Protein AF-X7YLD2-F1 (afdb_monomer_lite)

Organism: NCBI:txid1299334

pLDDT: mean 73.29, std 27.98, range [22.55, 97.94]

Foldseek 3Di:
DDDDDDDDPDPDPPPPQDCVDPRSVVVVVVVLLVCLVPQPDPVLQVVQVVVVHHFQVVVVCVQADPPFWDWDQQQDWDDDPFPNCVVRTGGPQFKTWTWGHGVNFIATEMGGGCSRLRSAQDQRNLVRLLVSLVVCLVVLHEYEYHDAGAYHPPRNPCSSVVSVVSNVVSLVVCQVRHKYWYFYPYDDHDVCCSVQVDDDDDDDDDDDPDPPPPPDQDPVRDDDDDDDDDDDDDDDDDDDPPDGPTRTRD

Sequence (250 aa):
MTSVTDHHAEPAAEHTVDIHTTAGKLAELRKRLEETLHPVGVEAVDKVHAKGKLTARERIYALLDEGSFVELDALARHRSSNFGLDAKRPLGDGVVTGYGTIDGRDVCIFSQDATVFGGSLGEVYGEKIVKVQNLAIKTGRPLIGINDGAGARIQEGVVSLGLYSRIFYNNIMASGAIPQISLIMGAPPGARVLSCPDRFRGDGRPDQPDVHHRPGRDQDGHRRGRHDGGARRRPHPHGQVRHLALCRLR

InterPro domains:
  IPR011762 Acetyl-coenzyme A carboxyltransferase, N-terminal [PS50980] (19-186)
  IPR029045 ClpP/crotonase-like domain superfamily [SSF52096] (25-194)
  IPR034733 Acetyl-coenzyme A carboxylase carboxyl transferase subunit beta [PF01039] (48-191)
  IPR051047 Acyl-CoA Carboxylase Beta Subunit [PTHR43842] (18-193)

Secondary structure (DSSP, 8-state):
------------------TTSHHHHHHHHHHHHHHTTSTT-HHHHHHHHTTT---HHHHHHHHSPTT--EEESTT------GGGGGG---TTTTEEEEEEEETTEEEEEEEE-TTTGGGEE-HHHHHHHHHHHHHHHHHT--EEEEE---EE-GGGTHHHHHHHHHHHHHHHHHTTTS-EEEEE-SPPPGGGGGG---------S----------PPPTT-PPPPP--------------------EE--

Structure (mmCIF, N/CA/C/O backbone):
data_AF-X7YLD2-F1
#
_entry.id   AF-X7YLD2-F1
#
loop_
_atom_site.group_PDB
_atom_site.id
_atom_site.type_symbol
_atom_site.label_atom_id
_atom_site.label_alt_id
_atom_site.label_comp_id
_atom_site.label_asym_id
_atom_site.label_entity_id
_atom_site.label_seq_id
_atom_site.pdbx_PDB_ins_code
_atom_site.Cartn_x
_atom_site.Cartn_y
_atom_site.Cartn_z
_atom_site.occupancy
_atom_site.B_iso_or_equiv
_atom_site.auth_seq_id
_atom_site.auth_comp_id
_atom_site.auth_asym_id
_atom_site.auth_atom_id
_atom_site.pdbx_PDB_model_num
ATOM 1 N N . MET A 1 1 ? -16.159 -41.964 -55.415 1.00 38.16 1 MET A N 1
ATOM 2 C CA . MET A 1 1 ? -14.873 -41.241 -55.430 1.00 38.16 1 MET A CA 1
ATOM 3 C C . MET A 1 1 ? -15.154 -39.805 -55.040 1.00 38.16 1 MET A C 1
ATOM 5 O O . MET A 1 1 ? -16.007 -39.217 -55.686 1.00 38.16 1 MET A O 1
ATOM 9 N N . THR A 1 2 ? -14.441 -39.329 -54.007 1.00 32.09 2 THR A N 1
ATOM 10 C CA . THR A 1 2 ? -14.125 -37.918 -53.672 1.00 32.09 2 THR A CA 1
ATOM 11 C C . THR A 1 2 ? -15.298 -36.956 -53.421 1.00 32.09 2 THR A C 1
ATOM 13 O O . THR A 1 2 ? -16.180 -36.825 -54.248 1.00 32.09 2 THR A O 1
ATOM 16 N N . SER A 1 3 ? -15.370 -36.204 -52.324 1.00 30.98 3 SER A N 1
ATOM 17 C CA . SER A 1 3 ? -14.365 -35.876 -51.306 1.00 30.98 3 SER A CA 1
ATOM 18 C C . SER A 1 3 ? -15.063 -35.254 -50.095 1.00 30.98 3 SER A C 1
ATOM 20 O O . SER A 1 3 ? -15.907 -34.376 -50.252 1.00 30.98 3 SER A O 1
ATOM 22 N N . VAL A 1 4 ? -14.668 -35.692 -48.900 1.00 45.91 4 VAL A N 1
ATOM 23 C CA . VAL A 1 4 ? -14.821 -34.945 -47.648 1.00 45.91 4 VAL A CA 1
ATOM 24 C C . VAL A 1 4 ? -14.019 -33.655 -47.814 1.00 45.91 4 VAL A C 1
ATOM 26 O O . VAL A 1 4 ? -12.819 -33.734 -48.060 1.00 45.91 4 VAL A O 1
ATOM 29 N N . THR A 1 5 ? -14.663 -32.490 -47.758 1.00 40.97 5 THR A N 1
ATOM 30 C CA . THR A 1 5 ? -13.952 -31.209 -47.654 1.00 40.97 5 THR A CA 1
ATOM 31 C C . THR A 1 5 ? -13.920 -30.771 -46.203 1.00 40.97 5 THR A C 1
ATOM 33 O O . THR A 1 5 ? -14.947 -30.494 -45.586 1.00 40.97 5 THR A O 1
ATOM 36 N N . ASP A 1 6 ? -12.686 -30.791 -45.721 1.00 33.47 6 ASP A N 1
ATOM 37 C CA . ASP A 1 6 ? -12.151 -30.431 -44.427 1.00 33.47 6 ASP A CA 1
ATOM 38 C C . ASP A 1 6 ? -12.709 -29.156 -43.790 1.00 33.47 6 ASP A C 1
ATOM 40 O O . ASP A 1 6 ? -12.935 -28.126 -44.425 1.00 33.47 6 ASP A O 1
ATOM 44 N N . HIS A 1 7 ? -12.810 -29.231 -42.463 1.00 40.69 7 HIS A N 1
ATOM 45 C CA . HIS A 1 7 ? -12.820 -28.086 -41.571 1.00 40.69 7 HIS A CA 1
ATOM 46 C C . HIS A 1 7 ? -11.564 -27.233 -41.798 1.00 40.69 7 HIS A C 1
ATOM 48 O O . HIS A 1 7 ? -10.460 -27.604 -41.398 1.00 40.69 7 HIS A O 1
ATOM 54 N N . HIS A 1 8 ? -11.731 -26.046 -42.368 1.00 32.84 8 HIS A N 1
ATOM 55 C CA . HIS A 1 8 ? -10.799 -24.952 -42.129 1.00 32.84 8 HIS A CA 1
ATOM 56 C C . HIS A 1 8 ? -11.362 -24.097 -41.002 1.00 32.84 8 HIS A C 1
ATOM 58 O O . HIS A 1 8 ? -12.204 -23.228 -41.204 1.00 32.84 8 HIS A O 1
ATOM 64 N N . ALA A 1 9 ? -10.915 -24.413 -39.784 1.00 38.47 9 ALA A N 1
ATOM 65 C CA . ALA A 1 9 ? -10.952 -23.473 -38.681 1.00 38.47 9 ALA A CA 1
ATOM 66 C C . ALA A 1 9 ? -10.085 -22.277 -39.090 1.00 38.47 9 ALA A C 1
ATOM 68 O O . ALA A 1 9 ? -8.861 -22.391 -39.176 1.00 38.47 9 ALA A O 1
ATOM 69 N N . GLU A 1 10 ? -10.734 -21.161 -39.411 1.00 33.47 10 GLU A N 1
ATOM 70 C CA . GLU A 1 10 ? -10.051 -19.889 -39.603 1.00 33.47 10 GLU A CA 1
ATOM 71 C C . GLU A 1 10 ? -9.219 -19.580 -38.350 1.00 33.47 10 GLU A C 1
ATOM 73 O O . GLU A 1 10 ? -9.704 -19.756 -37.224 1.00 33.47 10 GLU A O 1
ATOM 78 N N . PRO A 1 11 ? -7.955 -19.155 -38.510 1.00 38.59 11 PRO A N 1
ATOM 79 C CA . PRO A 1 11 ? -7.130 -18.783 -37.376 1.00 38.59 11 PRO A CA 1
ATOM 80 C C . PRO A 1 11 ? -7.801 -17.597 -36.684 1.00 38.59 11 PRO A C 1
ATOM 82 O O . PRO A 1 11 ? -8.155 -16.614 -37.334 1.00 38.59 11 PRO A O 1
ATOM 85 N N . ALA A 1 12 ? -8.003 -17.711 -35.369 1.00 35.78 12 ALA A N 1
ATOM 86 C CA . ALA A 1 12 ? -8.547 -16.646 -34.542 1.00 35.78 12 ALA A CA 1
ATOM 87 C C . ALA A 1 12 ? -7.759 -15.358 -34.811 1.00 35.78 12 ALA A C 1
ATOM 89 O O . ALA A 1 12 ? -6.594 -15.246 -34.434 1.00 35.78 12 ALA A O 1
ATOM 90 N N . ALA A 1 13 ? -8.389 -14.420 -35.518 1.00 38.62 13 ALA A N 1
ATOM 91 C CA . ALA A 1 13 ? -7.802 -13.131 -35.821 1.00 38.62 13 ALA A CA 1
ATOM 92 C C . ALA A 1 13 ? -7.371 -12.477 -34.504 1.00 38.62 13 ALA A C 1
ATOM 94 O O . ALA A 1 13 ? -8.201 -12.287 -33.610 1.00 38.62 13 ALA A O 1
ATOM 95 N N . GLU A 1 14 ? -6.083 -12.142 -34.388 1.00 47.72 14 GLU A N 1
ATOM 96 C CA . GLU A 1 14 ? -5.580 -11.225 -33.370 1.00 47.72 14 GLU A CA 1
ATOM 97 C C . GLU A 1 14 ? -6.377 -9.925 -33.492 1.00 47.72 14 GLU A C 1
ATOM 99 O O . GLU A 1 14 ? -6.098 -9.064 -34.324 1.00 47.72 14 GLU A O 1
ATOM 104 N N . HIS A 1 15 ? -7.433 -9.803 -32.689 1.00 52.59 15 HIS A N 1
ATOM 105 C CA . HIS A 1 15 ? -8.181 -8.569 -32.549 1.00 52.59 15 HIS A CA 1
ATOM 106 C C . HIS A 1 15 ? -7.244 -7.572 -31.869 1.00 52.59 15 HIS A C 1
ATOM 108 O O . HIS A 1 15 ? -7.140 -7.525 -30.642 1.00 52.59 15 HIS A O 1
ATOM 114 N N . THR A 1 16 ? -6.520 -6.791 -32.669 1.00 68.12 16 THR A N 1
ATOM 115 C CA . THR A 1 16 ? -5.788 -5.625 -32.186 1.00 68.12 16 THR A CA 1
ATOM 116 C C . THR A 1 16 ? -6.804 -4.710 -31.519 1.00 68.12 16 THR A C 1
ATOM 118 O O . THR A 1 16 ? -7.670 -4.136 -32.178 1.00 68.12 16 THR A O 1
ATOM 121 N N . VAL A 1 17 ? -6.756 -4.651 -30.192 1.00 75.88 17 VAL A N 1
ATOM 122 C CA . VAL A 1 17 ? -7.704 -3.900 -29.374 1.00 75.88 17 VAL A CA 1
ATOM 123 C C . VAL A 1 17 ? -7.646 -2.422 -29.773 1.00 75.88 17 VAL A C 1
ATOM 125 O O . VAL A 1 17 ? -6.651 -1.749 -29.512 1.00 75.88 17 VAL A O 1
ATOM 128 N N . ASP A 1 18 ? -8.707 -1.905 -30.399 1.00 88.50 18 ASP A N 1
ATOM 129 C CA . ASP A 1 18 ? -8.776 -0.492 -30.781 1.00 88.50 18 ASP A CA 1
ATOM 130 C C . ASP A 1 18 ? -8.997 0.398 -29.548 1.00 88.50 18 ASP A C 1
ATOM 132 O O . ASP A 1 18 ? -10.105 0.499 -29.008 1.00 88.50 18 ASP A O 1
ATOM 136 N N . ILE A 1 19 ? -7.935 1.093 -29.135 1.00 90.62 19 ILE A N 1
ATOM 137 C CA . ILE A 1 19 ? -7.902 1.989 -27.973 1.00 90.62 19 ILE A CA 1
ATOM 138 C C . ILE A 1 19 ? -8.833 3.205 -28.087 1.00 90.62 19 ILE A C 1
ATOM 140 O O . ILE A 1 19 ? -9.107 3.866 -27.079 1.00 90.62 19 ILE A O 1
ATOM 144 N N . HIS A 1 20 ? -9.318 3.534 -29.284 1.00 92.44 20 HIS A N 1
ATOM 145 C CA . HIS A 1 20 ? -10.226 4.659 -29.488 1.00 92.44 20 HIS A CA 1
ATOM 146 C C . HIS A 1 20 ? -11.688 4.284 -29.221 1.00 92.44 20 HIS A C 1
ATOM 148 O O . HIS A 1 20 ? -12.505 5.173 -28.966 1.00 92.44 20 HIS A O 1
ATOM 154 N N . THR A 1 21 ? -12.012 2.990 -29.151 1.00 94.88 21 THR A N 1
ATOM 155 C CA . THR A 1 21 ? -13.357 2.501 -28.815 1.00 94.88 21 THR A CA 1
ATOM 156 C C . THR A 1 21 ? -13.563 2.324 -27.310 1.00 94.88 21 THR A C 1
ATOM 158 O O . THR A 1 21 ? -12.627 2.088 -26.544 1.00 94.88 21 THR A O 1
ATOM 161 N N . THR A 1 22 ? -14.818 2.384 -26.857 1.00 94.62 22 THR A N 1
ATOM 162 C CA . THR A 1 22 ? -15.169 2.066 -25.461 1.00 94.62 22 THR A CA 1
ATOM 163 C C . THR A 1 22 ? -14.818 0.619 -25.113 1.00 94.62 22 THR A C 1
ATOM 165 O O . THR A 1 22 ? -14.254 0.364 -24.051 1.00 94.62 22 THR A O 1
ATOM 168 N N . ALA A 1 23 ? -15.101 -0.322 -26.018 1.00 93.88 23 ALA A N 1
ATOM 169 C CA . ALA A 1 23 ? -14.783 -1.734 -25.826 1.00 93.88 23 ALA A CA 1
ATOM 170 C C . ALA A 1 23 ? -13.269 -1.964 -25.698 1.00 93.88 23 ALA A C 1
ATOM 172 O O . ALA A 1 23 ? -12.833 -2.682 -24.797 1.00 93.88 23 ALA A O 1
ATOM 173 N N . GLY A 1 24 ? -12.460 -1.300 -26.528 1.00 93.56 24 GLY A N 1
ATOM 174 C CA . GLY A 1 24 ? -11.012 -1.441 -26.454 1.00 93.56 24 GLY A CA 1
ATOM 175 C C . GLY A 1 24 ? -10.393 -0.792 -25.220 1.00 93.56 24 GLY A C 1
ATOM 176 O O . GLY A 1 24 ? -9.517 -1.385 -24.594 1.00 93.56 24 GLY A O 1
ATOM 177 N N . LYS A 1 25 ? -10.919 0.351 -24.761 1.00 93.06 25 LYS A N 1
ATOM 178 C CA . LYS A 1 25 ? -10.523 0.940 -23.466 1.00 93.06 25 LYS A CA 1
ATOM 179 C C . LYS A 1 25 ? -10.828 0.012 -22.284 1.00 93.06 25 LYS A C 1
ATOM 181 O O . LYS A 1 25 ? -10.023 -0.074 -21.359 1.00 93.06 25 LYS A O 1
ATOM 186 N N . LEU A 1 26 ? -11.962 -0.695 -22.309 1.00 94.12 26 LEU A N 1
ATOM 187 C CA . LEU A 1 26 ? -12.313 -1.685 -21.281 1.00 94.12 26 LEU A CA 1
ATOM 188 C C . LEU A 1 26 ? -11.383 -2.904 -21.312 1.00 94.12 26 LEU A C 1
ATOM 190 O O . LEU A 1 26 ? -10.978 -3.387 -20.255 1.00 94.12 26 LEU A O 1
ATOM 194 N N . ALA A 1 27 ? -11.031 -3.391 -22.502 1.00 93.38 27 ALA A N 1
ATOM 195 C CA . ALA A 1 27 ? -10.082 -4.489 -22.657 1.00 93.38 27 ALA A CA 1
ATOM 196 C C . ALA A 1 27 ? -8.678 -4.102 -22.156 1.00 93.38 27 ALA A C 1
ATOM 198 O O . ALA A 1 27 ? -8.069 -4.857 -21.401 1.00 93.38 27 ALA A O 1
ATOM 199 N N . GLU A 1 28 ? -8.209 -2.892 -22.474 1.00 92.25 28 GLU A N 1
ATOM 200 C CA . GLU A 1 28 ? -6.937 -2.361 -21.971 1.00 92.25 28 GLU A CA 1
ATOM 201 C C . GLU A 1 28 ? -6.933 -2.211 -20.441 1.00 92.25 28 GLU A C 1
ATOM 203 O O . GLU A 1 28 ? -5.946 -2.541 -19.783 1.00 92.25 28 GLU A O 1
ATOM 208 N N . LEU A 1 29 ? -8.044 -1.766 -19.842 1.00 92.19 29 LEU A N 1
ATOM 209 C CA . LEU A 1 29 ? -8.173 -1.716 -18.383 1.00 92.19 29 LEU A CA 1
ATOM 210 C C . LEU A 1 29 ? -8.034 -3.112 -17.762 1.00 92.19 29 LEU A C 1
ATOM 212 O O . LEU A 1 29 ? -7.289 -3.271 -16.798 1.00 92.19 29 LEU A O 1
ATOM 216 N N . ARG A 1 30 ? -8.721 -4.121 -18.313 1.00 92.62 30 ARG A N 1
ATOM 217 C CA . ARG A 1 30 ? -8.645 -5.509 -17.825 1.00 92.62 30 ARG A CA 1
ATOM 218 C C . ARG A 1 30 ? -7.225 -6.059 -17.907 1.00 92.62 30 ARG A C 1
ATOM 220 O O . ARG A 1 30 ? -6.745 -6.604 -16.920 1.00 92.62 30 ARG A O 1
ATOM 227 N N . LYS A 1 31 ? -6.539 -5.822 -19.027 1.00 92.38 31 LYS A N 1
ATOM 228 C CA . LYS A 1 31 ? -5.135 -6.206 -19.211 1.00 92.38 31 LYS A CA 1
ATOM 229 C C . LYS A 1 31 ? -4.236 -5.594 -18.134 1.00 92.38 31 LYS A C 1
ATOM 231 O O . LYS A 1 31 ? -3.482 -6.301 -17.476 1.00 92.38 31 LYS A O 1
ATOM 236 N N . ARG A 1 32 ? -4.350 -4.284 -17.895 1.00 91.06 32 ARG A N 1
ATOM 237 C CA . ARG A 1 32 ? -3.552 -3.609 -16.857 1.00 91.06 32 ARG A CA 1
ATOM 238 C C . ARG A 1 32 ? -3.872 -4.104 -15.452 1.00 91.06 32 ARG A C 1
ATOM 240 O O . ARG A 1 32 ? -2.978 -4.144 -14.616 1.00 91.06 32 ARG A O 1
ATOM 247 N N . LEU A 1 33 ? -5.129 -4.441 -15.171 1.00 90.38 33 LEU A N 1
ATOM 248 C CA . LEU A 1 33 ? -5.516 -5.017 -13.884 1.00 90.38 33 LEU A CA 1
ATOM 249 C C . LEU A 1 33 ? -4.892 -6.401 -13.686 1.00 90.38 33 LEU A C 1
ATOM 251 O O . LEU A 1 33 ? -4.389 -6.676 -12.602 1.00 90.38 33 LEU A O 1
ATOM 255 N N . GLU A 1 34 ? -4.842 -7.234 -14.721 1.00 90.75 34 GLU A N 1
ATOM 256 C CA . GLU A 1 34 ? -4.158 -8.528 -14.663 1.00 90.75 34 GLU A CA 1
ATOM 257 C C . GLU A 1 34 ? -2.651 -8.363 -14.405 1.00 90.75 34 GLU A C 1
ATOM 259 O O . GLU A 1 34 ? -2.107 -8.981 -13.492 1.00 90.75 34 GLU A O 1
ATOM 264 N N . GLU A 1 35 ? -1.995 -7.411 -15.080 1.00 89.75 35 GLU A N 1
ATOM 265 C CA . GLU A 1 35 ? -0.581 -7.078 -14.841 1.00 89.75 35 GLU A CA 1
ATOM 266 C C . GLU A 1 35 ? -0.290 -6.657 -13.382 1.00 89.75 35 GLU A C 1
ATOM 268 O O . GLU A 1 35 ? 0.823 -6.858 -12.888 1.00 89.75 35 GLU A O 1
ATOM 273 N N . THR A 1 36 ? -1.269 -6.105 -12.651 1.00 88.94 36 THR A N 1
ATOM 274 C CA . THR A 1 36 ? -1.089 -5.724 -11.231 1.00 88.94 36 THR A CA 1
ATOM 275 C C . THR A 1 36 ? -0.969 -6.916 -10.286 1.00 88.94 36 THR A C 1
ATOM 277 O O . THR A 1 36 ? -0.506 -6.756 -9.153 1.00 88.94 36 THR A O 1
ATOM 280 N N . LEU A 1 37 ? -1.399 -8.105 -10.714 1.00 87.44 37 LEU A N 1
ATOM 281 C CA . LEU A 1 37 ? -1.296 -9.324 -9.917 1.00 87.44 37 LEU A CA 1
ATOM 282 C C . LEU A 1 37 ? 0.151 -9.829 -9.864 1.00 87.44 37 LEU A C 1
ATOM 284 O O . LEU A 1 37 ? 0.540 -10.475 -8.893 1.00 87.44 37 LEU A O 1
ATOM 288 N N . HIS A 1 38 ? 0.950 -9.516 -10.886 1.00 88.94 38 HIS A N 1
ATOM 289 C CA . HIS A 1 38 ? 2.341 -9.949 -11.024 1.00 88.94 38 HIS A CA 1
ATOM 290 C C . HIS A 1 38 ? 3.198 -8.802 -11.600 1.00 88.94 38 HIS A C 1
ATOM 292 O O . HIS A 1 38 ? 3.732 -8.900 -12.707 1.00 88.94 38 HIS A O 1
ATOM 298 N N . PRO A 1 39 ? 3.396 -7.704 -10.838 1.00 83.25 39 PRO A N 1
ATOM 299 C CA . PRO A 1 39 ? 3.988 -6.459 -11.344 1.00 83.25 39 PRO A CA 1
ATOM 300 C C . PRO A 1 39 ? 5.466 -6.579 -11.752 1.00 83.25 39 PRO A C 1
ATOM 302 O O . PRO A 1 39 ? 6.013 -5.686 -12.399 1.00 83.25 39 PRO A O 1
ATOM 305 N N . VAL A 1 40 ? 6.135 -7.662 -11.350 1.00 86.69 40 VAL A N 1
ATOM 306 C CA . VAL A 1 40 ? 7.531 -7.984 -11.690 1.00 86.69 40 VAL A CA 1
ATOM 307 C C . 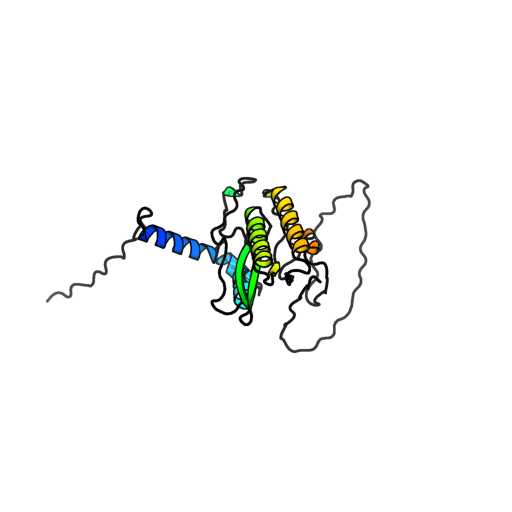VAL A 1 40 ? 7.670 -9.357 -12.364 1.00 86.69 40 VAL A C 1
ATOM 309 O O . VAL A 1 40 ? 8.782 -9.874 -12.462 1.00 86.69 40 VAL A O 1
ATOM 312 N N . GLY A 1 41 ? 6.558 -9.923 -12.848 1.00 88.00 41 GLY A N 1
ATOM 313 C CA . GLY A 1 41 ? 6.492 -11.231 -13.502 1.00 88.00 41 GLY A CA 1
ATOM 314 C C . GLY A 1 41 ? 6.229 -12.401 -12.546 1.00 88.00 41 GLY A C 1
ATOM 315 O O . GLY A 1 41 ? 6.436 -12.305 -11.335 1.00 88.00 41 GLY A O 1
ATOM 316 N N . VAL A 1 42 ? 5.782 -13.524 -13.115 1.00 88.00 42 VAL A N 1
ATOM 317 C CA . VAL A 1 42 ? 5.389 -14.741 -12.378 1.00 88.00 42 VAL A CA 1
ATOM 318 C C . VAL A 1 42 ? 6.579 -15.382 -11.656 1.00 88.00 42 VAL A C 1
ATOM 320 O O . VAL A 1 42 ? 6.455 -15.795 -10.510 1.00 88.00 42 VAL A O 1
ATOM 323 N N . GLU A 1 43 ? 7.780 -15.333 -12.239 1.00 88.19 43 GLU A N 1
ATOM 324 C CA . GLU A 1 43 ? 8.986 -15.897 -11.612 1.00 88.19 43 GLU A CA 1
ATOM 325 C C . GLU A 1 43 ? 9.301 -15.300 -10.230 1.00 88.19 43 GLU A C 1
ATOM 327 O O . GLU A 1 43 ? 9.912 -15.946 -9.374 1.00 88.19 43 GLU A O 1
ATOM 332 N N . ALA A 1 44 ? 8.950 -14.030 -10.009 1.00 87.38 44 ALA A N 1
ATOM 333 C CA . ALA A 1 44 ? 9.153 -13.383 -8.719 1.00 87.38 44 ALA A CA 1
ATOM 334 C C . ALA A 1 44 ? 8.199 -13.946 -7.657 1.00 87.38 44 ALA A C 1
ATOM 336 O O . ALA A 1 44 ? 8.605 -14.097 -6.503 1.00 87.38 44 ALA A O 1
ATOM 337 N N . VAL A 1 45 ? 6.973 -14.290 -8.058 1.00 88.31 45 VAL A N 1
ATOM 338 C CA . VAL A 1 45 ? 5.972 -14.956 -7.216 1.00 88.31 45 VAL A CA 1
ATOM 339 C C . VAL A 1 45 ? 6.460 -16.356 -6.847 1.00 88.31 45 VAL A C 1
ATOM 341 O O . VAL A 1 45 ? 6.560 -16.669 -5.659 1.00 88.31 45 VAL A O 1
ATOM 344 N N . ASP A 1 46 ? 6.923 -17.134 -7.826 1.00 88.50 46 ASP A N 1
ATOM 345 C CA . ASP A 1 46 ? 7.451 -18.485 -7.595 1.00 88.50 46 ASP A CA 1
ATOM 346 C C . ASP A 1 46 ? 8.645 -18.476 -6.630 1.00 88.50 46 ASP A C 1
ATOM 348 O O . ASP A 1 46 ? 8.742 -19.299 -5.719 1.00 88.50 46 ASP A O 1
ATOM 352 N N . LYS A 1 47 ? 9.545 -17.490 -6.758 1.00 88.88 47 LYS A N 1
ATOM 353 C CA . LYS A 1 47 ? 10.680 -17.301 -5.833 1.00 88.88 47 LYS A CA 1
ATOM 354 C C . LYS A 1 47 ? 10.241 -16.980 -4.404 1.00 88.88 47 LYS A C 1
ATOM 356 O O . LYS A 1 47 ? 10.984 -17.281 -3.464 1.00 88.88 47 LYS A O 1
ATOM 361 N N . VAL A 1 48 ? 9.094 -16.328 -4.219 1.00 88.06 48 VAL A N 1
ATOM 362 C CA . VAL A 1 48 ? 8.518 -16.046 -2.894 1.00 88.06 48 VAL A CA 1
ATOM 363 C C . VAL A 1 48 ? 7.903 -17.313 -2.309 1.00 88.06 48 VAL A C 1
ATOM 365 O O . VAL A 1 48 ? 8.224 -17.668 -1.169 1.00 88.06 48 VAL A O 1
ATOM 368 N N . HIS A 1 49 ? 7.120 -18.042 -3.102 1.00 88.44 49 HIS A N 1
ATOM 369 C CA . HIS A 1 49 ? 6.501 -19.306 -2.695 1.00 88.44 49 HIS A CA 1
ATOM 370 C C . HIS A 1 49 ? 7.533 -20.392 -2.389 1.00 88.44 49 HIS A C 1
ATOM 372 O O . HIS A 1 49 ? 7.415 -21.077 -1.375 1.00 88.44 49 HIS A O 1
ATOM 378 N N . ALA A 1 50 ? 8.615 -20.478 -3.165 1.00 88.62 50 ALA A N 1
ATOM 379 C CA . ALA A 1 50 ? 9.730 -21.395 -2.914 1.00 88.62 50 ALA A CA 1
ATOM 380 C C . ALA A 1 50 ? 10.415 -21.155 -1.554 1.00 88.62 50 ALA A C 1
ATOM 382 O O . ALA A 1 50 ? 11.012 -22.063 -0.979 1.00 88.62 50 ALA A O 1
ATOM 383 N N . LYS A 1 51 ? 10.315 -19.937 -1.006 1.00 84.50 51 LYS A N 1
ATOM 384 C CA . LYS A 1 51 ? 10.812 -19.590 0.337 1.00 84.50 51 LYS A CA 1
ATOM 385 C C . LYS A 1 51 ? 9.783 -19.858 1.444 1.00 84.50 51 LYS A C 1
ATOM 387 O O . LYS A 1 51 ? 10.039 -19.502 2.594 1.00 84.50 51 LYS A O 1
ATOM 392 N N . GLY A 1 52 ? 8.626 -20.436 1.114 1.00 85.56 52 GLY A N 1
ATOM 393 C CA . GLY A 1 52 ? 7.517 -20.673 2.039 1.00 85.56 52 GLY A CA 1
ATOM 394 C C . GLY A 1 52 ? 6.835 -19.389 2.515 1.00 85.56 52 GLY A C 1
ATOM 395 O O . GLY A 1 52 ? 6.243 -19.374 3.592 1.00 85.56 52 GLY A O 1
ATOM 396 N N . LYS A 1 53 ? 6.966 -18.292 1.759 1.00 87.88 53 LYS A N 1
ATOM 397 C CA . LYS A 1 53 ? 6.330 -17.008 2.066 1.00 87.88 53 LYS A CA 1
ATOM 398 C C . LYS A 1 53 ? 5.136 -16.788 1.147 1.00 87.88 53 LYS A C 1
ATOM 400 O O . LYS A 1 53 ? 5.154 -17.217 0.002 1.00 87.88 53 LYS A O 1
ATOM 405 N N . LEU A 1 54 ? 4.142 -16.062 1.645 1.00 89.69 54 LEU A N 1
ATOM 406 C CA . LEU A 1 54 ? 3.038 -15.542 0.838 1.00 89.69 54 LEU A CA 1
ATOM 407 C C . LEU A 1 54 ? 3.443 -14.215 0.184 1.00 89.69 54 LEU A C 1
ATOM 409 O O . LEU A 1 54 ? 4.231 -13.454 0.767 1.00 89.69 54 LEU A O 1
ATOM 413 N N . THR A 1 55 ? 2.884 -13.913 -0.984 1.00 92.12 55 THR A N 1
ATOM 414 C CA . THR A 1 55 ? 2.978 -12.596 -1.635 1.00 92.12 55 THR A CA 1
ATOM 415 C C . THR A 1 55 ? 2.226 -11.525 -0.842 1.00 92.12 55 THR A C 1
ATOM 417 O O . THR A 1 55 ? 1.400 -11.825 0.022 1.00 92.12 55 THR A O 1
ATOM 420 N N . ALA A 1 56 ? 2.489 -10.246 -1.126 1.00 92.25 56 ALA A N 1
ATOM 421 C CA . ALA A 1 56 ? 1.821 -9.140 -0.437 1.00 92.25 56 ALA A CA 1
ATOM 422 C C . ALA A 1 56 ? 0.287 -9.206 -0.556 1.00 92.25 56 ALA A C 1
ATOM 424 O O . ALA A 1 56 ? -0.418 -8.958 0.424 1.00 92.25 56 ALA A O 1
ATOM 425 N N . ARG A 1 57 ? -0.210 -9.582 -1.738 1.00 92.69 57 ARG A N 1
ATOM 426 C CA . ARG A 1 57 ? -1.638 -9.696 -2.046 1.00 92.69 57 ARG A CA 1
ATOM 427 C C . ARG A 1 57 ? -2.271 -10.935 -1.404 1.00 92.69 57 ARG A C 1
ATOM 429 O O . ARG A 1 57 ? -3.316 -10.814 -0.776 1.00 92.69 57 ARG A O 1
ATOM 436 N N . GLU A 1 58 ? -1.609 -12.091 -1.456 1.00 92.94 58 GLU A N 1
ATOM 437 C CA . GLU A 1 58 ? -2.083 -13.307 -0.772 1.00 92.94 58 GLU A CA 1
ATOM 438 C C . GLU A 1 58 ? -2.197 -13.116 0.741 1.00 92.94 58 GLU A C 1
ATOM 440 O O . GLU A 1 58 ? -3.122 -13.635 1.354 1.00 92.94 58 GLU A O 1
ATOM 445 N N . ARG A 1 59 ? -1.304 -12.331 1.357 1.00 93.56 59 ARG A N 1
ATOM 446 C CA . ARG A 1 59 ? -1.409 -11.995 2.788 1.00 93.56 59 ARG A CA 1
ATOM 447 C C . ARG A 1 59 ? -2.664 -11.189 3.112 1.00 93.56 59 ARG A C 1
ATOM 449 O O . ARG A 1 59 ? -3.214 -11.359 4.192 1.00 93.56 59 ARG A O 1
ATOM 456 N N . ILE A 1 60 ? -3.093 -10.310 2.204 1.00 94.69 60 ILE A N 1
ATOM 457 C CA . ILE A 1 60 ? -4.338 -9.550 2.360 1.00 94.69 60 ILE A CA 1
ATOM 458 C C . ILE A 1 60 ? -5.529 -10.499 2.240 1.00 94.69 60 ILE A C 1
ATOM 460 O O . ILE A 1 60 ? -6.379 -10.501 3.123 1.00 94.69 60 ILE A O 1
ATOM 464 N N . TYR A 1 61 ? -5.559 -11.340 1.202 1.00 94.75 61 TYR A N 1
ATOM 465 C CA . TYR A 1 61 ? -6.644 -12.308 1.006 1.00 94.75 61 TYR A CA 1
ATOM 466 C C . TYR A 1 61 ? -6.730 -13.355 2.118 1.00 94.75 61 TYR A C 1
ATOM 468 O O . TYR A 1 61 ? -7.818 -13.806 2.437 1.00 94.75 61 TYR A O 1
ATOM 476 N N . ALA A 1 62 ? -5.607 -13.720 2.736 1.00 93.69 62 ALA A N 1
ATOM 477 C CA . ALA A 1 62 ? -5.598 -14.626 3.879 1.00 93.69 62 ALA A CA 1
ATOM 478 C C . ALA A 1 62 ? -6.106 -13.978 5.179 1.00 93.69 62 ALA A C 1
ATOM 480 O O . ALA A 1 62 ? -6.426 -14.698 6.122 1.00 93.69 62 ALA A O 1
ATOM 481 N N . LEU A 1 63 ? -6.110 -12.642 5.266 1.00 93.56 63 LEU A N 1
ATOM 482 C CA . LEU A 1 63 ? -6.504 -11.911 6.471 1.00 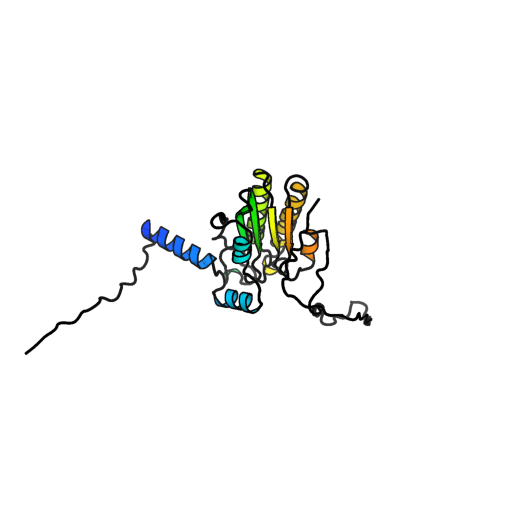93.56 63 LEU A CA 1
ATOM 483 C C . LEU A 1 63 ? -7.937 -11.377 6.405 1.00 93.56 63 LEU A C 1
ATOM 485 O O . LEU A 1 63 ? -8.602 -11.337 7.435 1.00 93.56 63 LEU A O 1
ATOM 489 N N . LEU A 1 64 ? -8.367 -10.911 5.233 1.00 95.75 64 LEU A N 1
ATOM 490 C CA . LEU A 1 64 ? -9.695 -10.348 5.017 1.00 95.75 64 LEU A CA 1
ATOM 491 C C . LEU A 1 64 ? -10.717 -11.431 4.668 1.00 95.75 64 LEU A C 1
ATOM 493 O O . LEU A 1 64 ? -10.366 -12.481 4.134 1.00 95.75 64 LEU A O 1
ATOM 497 N N . ASP A 1 65 ? -11.989 -11.123 4.900 1.00 95.31 65 ASP A N 1
ATOM 498 C CA . ASP A 1 65 ? -13.100 -11.970 4.484 1.00 95.31 65 ASP A CA 1
ATOM 499 C C . ASP A 1 65 ? -13.126 -12.095 2.948 1.00 95.31 65 ASP A C 1
ATOM 501 O O . ASP A 1 65 ? -12.838 -11.134 2.216 1.00 95.31 65 ASP A O 1
ATOM 505 N N . GLU A 1 66 ? -13.488 -13.275 2.447 1.00 95.00 66 GLU A N 1
ATOM 506 C CA . GLU A 1 66 ? -13.492 -13.582 1.015 1.00 95.00 66 GLU A CA 1
ATOM 507 C C . GLU A 1 66 ? -14.390 -12.610 0.227 1.00 95.00 66 GLU A C 1
ATOM 509 O O . GLU A 1 66 ? -15.524 -12.327 0.605 1.00 95.00 66 GLU A O 1
ATOM 514 N N . GLY A 1 67 ? -13.863 -12.051 -0.868 1.00 94.81 67 GLY A N 1
ATOM 515 C CA . GLY A 1 67 ? -14.582 -11.088 -1.712 1.00 94.81 67 GLY A CA 1
ATOM 516 C C . GLY A 1 67 ? -14.757 -9.679 -1.125 1.00 94.81 67 GLY A C 1
ATOM 517 O O . GLY A 1 67 ? -15.302 -8.817 -1.812 1.00 94.81 67 GLY A O 1
ATOM 518 N N . SER A 1 68 ? -14.278 -9.404 0.096 1.00 96.38 68 SER A N 1
ATOM 519 C CA . SER A 1 68 ? -14.444 -8.086 0.737 1.00 96.38 68 SER A CA 1
ATOM 520 C C . SER A 1 68 ? -13.408 -7.039 0.310 1.00 96.38 68 SER A C 1
ATOM 522 O O . SER A 1 68 ? -13.630 -5.841 0.482 1.00 96.38 68 SER A O 1
ATOM 524 N N . PHE A 1 69 ? -12.258 -7.468 -0.218 1.00 97.81 69 PHE A N 1
ATOM 525 C CA . PHE A 1 69 ? -11.140 -6.570 -0.489 1.00 97.81 69 PHE A CA 1
ATOM 526 C C . PHE A 1 69 ? -11.403 -5.653 -1.686 1.00 97.81 69 PHE A C 1
ATOM 528 O O . PHE A 1 69 ? -11.582 -6.112 -2.815 1.00 97.81 69 PHE A O 1
ATOM 535 N N . VAL A 1 70 ? -11.311 -4.346 -1.449 1.00 97.19 70 VAL A N 1
ATOM 536 C CA . VAL A 1 70 ? -11.333 -3.311 -2.480 1.00 97.19 70 VAL A CA 1
ATOM 537 C C . VAL A 1 70 ? -9.970 -2.632 -2.531 1.00 97.19 70 VAL A C 1
ATOM 539 O O . VAL A 1 70 ? -9.563 -1.925 -1.604 1.00 97.19 70 VAL A O 1
ATOM 542 N N . GLU A 1 71 ? -9.255 -2.854 -3.632 1.00 96.62 71 GLU A N 1
ATOM 543 C CA . GLU A 1 71 ? -7.920 -2.300 -3.838 1.00 96.62 71 GLU A CA 1
ATOM 544 C C . GLU A 1 71 ? -7.970 -0.822 -4.243 1.00 96.62 71 GLU A C 1
ATOM 546 O O . GLU A 1 71 ? -8.746 -0.402 -5.102 1.00 96.62 71 GLU A O 1
ATOM 551 N N . LEU A 1 72 ? -7.077 -0.034 -3.650 1.00 95.88 72 LEU A N 1
ATOM 552 C CA . LEU A 1 72 ? -6.848 1.367 -3.968 1.00 95.88 72 LEU A CA 1
ATOM 553 C C . LEU A 1 72 ? -5.511 1.533 -4.689 1.00 95.88 72 LEU A C 1
ATOM 555 O O . LEU A 1 72 ? -4.507 0.915 -4.328 1.00 95.88 72 LEU A O 1
ATOM 559 N N . ASP A 1 73 ? -5.493 2.427 -5.680 1.00 95.38 73 ASP A N 1
ATOM 560 C CA . ASP A 1 73 ? -4.289 2.817 -6.420 1.00 95.38 73 ASP A CA 1
ATOM 561 C C . ASP A 1 73 ? -3.517 1.621 -7.022 1.00 95.38 73 ASP A C 1
ATOM 563 O O . ASP A 1 73 ? -2.282 1.625 -7.078 1.00 95.38 73 ASP A O 1
ATOM 567 N N . ALA A 1 74 ? -4.232 0.583 -7.474 1.00 93.75 74 ALA A N 1
ATOM 568 C CA . ALA A 1 74 ? -3.643 -0.620 -8.076 1.00 93.75 74 ALA A CA 1
ATOM 569 C C . ALA A 1 74 ? -2.728 -0.275 -9.266 1.00 93.75 74 ALA A C 1
ATOM 571 O O . ALA A 1 74 ? -1.616 -0.779 -9.388 1.00 93.75 74 ALA A O 1
ATOM 572 N N . LEU A 1 75 ? -3.161 0.671 -10.104 1.00 94.69 75 LEU A N 1
ATOM 573 C CA . LEU A 1 75 ? -2.452 1.080 -11.319 1.00 94.69 75 LEU A CA 1
ATOM 574 C C . LEU A 1 75 ? -1.390 2.172 -11.100 1.00 94.69 75 LEU A C 1
ATOM 576 O O . LEU A 1 75 ? -0.861 2.721 -12.068 1.00 94.69 75 LEU A O 1
ATOM 580 N N . ALA A 1 76 ? -1.087 2.519 -9.848 1.00 94.44 76 ALA A N 1
ATOM 581 C CA . ALA A 1 76 ? -0.117 3.563 -9.538 1.00 94.44 76 ALA A CA 1
ATOM 582 C C . ALA A 1 76 ? 1.303 3.174 -9.979 1.00 94.44 76 ALA A C 1
ATOM 584 O O . ALA A 1 76 ? 1.685 2.006 -9.931 1.00 94.44 76 ALA A O 1
ATOM 585 N N . ARG A 1 77 ? 2.095 4.164 -10.399 1.00 93.19 77 ARG A N 1
ATOM 586 C CA . ARG A 1 77 ? 3.496 4.001 -10.814 1.00 93.19 77 ARG A CA 1
ATOM 587 C C . ARG A 1 77 ? 4.314 5.150 -10.246 1.00 93.19 77 ARG A C 1
ATOM 589 O O . ARG A 1 77 ? 3.841 6.286 -10.294 1.00 93.19 77 ARG A O 1
ATOM 596 N N . HIS A 1 78 ? 5.540 4.894 -9.787 1.00 93.19 78 HIS A N 1
ATOM 597 C CA . HIS A 1 78 ? 6.432 5.989 -9.399 1.00 93.19 78 HIS A CA 1
ATOM 598 C C . HIS A 1 78 ? 6.679 6.949 -10.569 1.00 93.19 78 HIS A C 1
ATOM 600 O O . HIS A 1 78 ? 6.556 6.595 -11.751 1.00 93.19 78 HIS A O 1
ATOM 606 N N . ARG A 1 79 ? 7.036 8.182 -10.215 1.00 92.69 79 ARG A N 1
ATOM 607 C CA . ARG A 1 79 ? 7.286 9.301 -11.134 1.00 92.69 79 ARG A CA 1
ATOM 608 C C . ARG A 1 79 ? 8.748 9.755 -11.169 1.00 92.69 79 ARG A C 1
ATOM 610 O O . ARG A 1 79 ? 9.072 10.678 -11.902 1.00 92.69 79 ARG A O 1
ATOM 617 N N . SER A 1 80 ? 9.623 9.088 -10.416 1.00 90.12 80 SER A N 1
ATOM 618 C CA . SER A 1 80 ? 11.060 9.365 -10.432 1.00 90.12 80 SER A CA 1
ATOM 619 C C . SER A 1 80 ? 11.727 8.875 -11.720 1.00 90.12 80 SER A C 1
ATOM 621 O O . SER A 1 80 ? 11.478 7.748 -12.153 1.00 90.12 80 SER A O 1
ATOM 623 N N . SER A 1 81 ? 12.597 9.717 -12.277 1.00 89.50 81 SER A N 1
ATOM 624 C CA . SER A 1 81 ? 13.512 9.425 -13.390 1.00 89.50 81 SER A CA 1
ATOM 625 C C . SER A 1 81 ? 14.976 9.328 -12.938 1.00 89.50 81 SER A C 1
ATOM 627 O O . SER A 1 81 ? 15.886 9.221 -13.756 1.00 89.50 81 SER A O 1
ATOM 629 N N . ASN A 1 82 ? 15.233 9.399 -11.630 1.00 86.62 82 ASN A N 1
ATOM 630 C CA . ASN A 1 82 ? 16.591 9.393 -11.098 1.00 86.62 82 ASN A CA 1
ATOM 631 C C . ASN A 1 82 ? 17.218 7.999 -11.230 1.00 86.62 82 ASN A C 1
ATOM 633 O O . ASN A 1 82 ? 16.554 6.987 -11.013 1.00 86.62 82 ASN A O 1
ATOM 637 N N . PHE A 1 83 ? 18.518 7.945 -11.530 1.00 86.31 83 PHE A N 1
ATOM 638 C CA . PHE A 1 83 ? 19.301 6.700 -11.591 1.00 86.31 83 PHE A CA 1
ATOM 639 C C . PHE A 1 83 ? 18.716 5.611 -12.517 1.00 86.31 83 PHE A C 1
ATOM 641 O O . PHE A 1 83 ? 18.880 4.423 -12.245 1.00 86.31 83 PHE A O 1
ATOM 648 N N . GLY A 1 84 ? 18.026 5.999 -13.598 1.00 85.31 84 GLY A N 1
ATOM 649 C CA . GLY A 1 84 ? 17.440 5.057 -14.561 1.00 85.31 84 GLY A CA 1
ATOM 650 C C . GLY A 1 84 ? 16.218 4.295 -14.037 1.00 85.31 84 GLY A C 1
ATOM 651 O O . GLY A 1 84 ? 15.864 3.244 -14.573 1.00 85.31 84 GLY A O 1
ATOM 652 N N . LEU A 1 85 ? 15.580 4.785 -12.966 1.00 85.81 85 LEU A N 1
ATOM 653 C CA . LEU A 1 85 ? 14.355 4.193 -12.417 1.00 85.81 85 LEU A CA 1
ATOM 654 C C . LEU A 1 85 ? 13.200 4.179 -13.427 1.00 85.81 85 LEU A C 1
ATOM 656 O O . LEU A 1 85 ? 12.348 3.297 -13.372 1.00 85.81 85 LEU A O 1
ATOM 660 N N . ASP A 1 86 ? 13.168 5.126 -14.359 1.00 87.00 86 ASP A N 1
ATOM 661 C CA . ASP A 1 86 ? 12.149 5.246 -15.403 1.00 87.00 86 ASP A CA 1
ATOM 662 C C . ASP A 1 86 ? 12.050 4.006 -16.304 1.00 87.00 86 ASP A C 1
ATOM 664 O O . ASP A 1 86 ? 10.961 3.701 -16.795 1.00 87.00 86 ASP A O 1
ATOM 668 N N . ALA A 1 87 ? 13.142 3.247 -16.443 1.00 86.88 87 ALA A N 1
ATOM 669 C CA . ALA A 1 87 ? 13.176 2.002 -17.204 1.00 86.88 87 ALA A CA 1
ATOM 670 C C . ALA A 1 87 ? 12.284 0.897 -16.608 1.00 86.88 87 ALA A C 1
ATOM 672 O O . ALA A 1 87 ? 11.845 0.000 -17.328 1.00 86.88 87 ALA A O 1
ATOM 673 N N . LYS A 1 88 ? 11.998 0.935 -15.299 1.00 86.69 88 LYS A N 1
ATOM 674 C CA . LYS A 1 88 ? 11.203 -0.095 -14.621 1.00 86.69 88 LYS A CA 1
ATOM 675 C C . LYS A 1 88 ? 10.154 0.546 -13.725 1.00 86.69 88 LYS A C 1
ATOM 677 O O . LYS A 1 88 ? 10.451 0.883 -12.593 1.00 86.69 88 LYS A O 1
ATOM 682 N N . ARG A 1 89 ? 8.908 0.627 -14.204 1.00 91.12 89 ARG A N 1
ATOM 683 C CA . ARG A 1 89 ? 7.778 1.259 -13.492 1.00 91.12 89 ARG A CA 1
ATOM 684 C C . ARG A 1 89 ? 6.684 0.245 -13.130 1.00 91.12 89 ARG A C 1
ATOM 686 O O . ARG A 1 89 ? 5.644 0.226 -13.794 1.00 91.12 89 ARG A O 1
ATOM 693 N N . PRO A 1 90 ? 6.913 -0.618 -12.122 1.00 91.62 90 PRO A N 1
ATOM 694 C CA . PRO A 1 90 ? 5.964 -1.657 -11.737 1.00 91.62 90 PRO A CA 1
ATOM 695 C C . PRO A 1 90 ? 4.645 -1.046 -11.249 1.00 91.62 90 PRO A C 1
ATOM 697 O O . PRO A 1 90 ? 4.634 -0.007 -10.582 1.00 91.62 90 PRO A O 1
ATOM 700 N N . LEU A 1 91 ? 3.532 -1.702 -11.582 1.00 92.38 91 LEU A N 1
ATOM 701 C CA . LEU A 1 91 ? 2.201 -1.311 -11.115 1.00 92.38 91 LEU A CA 1
ATOM 702 C C . LEU A 1 91 ? 2.089 -1.513 -9.597 1.00 92.38 91 LEU A C 1
ATOM 704 O O . LEU A 1 91 ? 2.651 -2.448 -9.030 1.00 92.38 91 LEU A O 1
ATOM 708 N N . GLY A 1 92 ? 1.406 -0.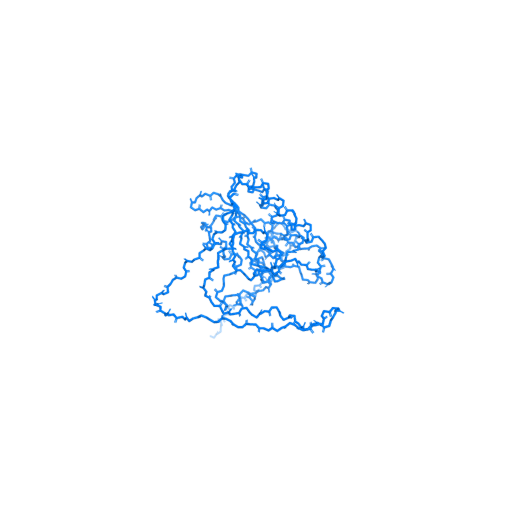586 -8.932 1.00 89.00 92 GLY A N 1
ATOM 709 C CA . GLY A 1 92 ? 1.253 -0.536 -7.480 1.00 89.00 92 GLY A CA 1
ATOM 710 C C . GLY A 1 92 ? 2.453 0.048 -6.721 1.00 89.00 92 GLY A C 1
ATOM 711 O O . GLY A 1 92 ? 2.337 0.265 -5.516 1.00 89.00 92 GLY A O 1
ATOM 712 N N . ASP A 1 93 ? 3.577 0.317 -7.399 1.00 92.88 93 ASP A N 1
ATOM 713 C CA . ASP A 1 93 ? 4.842 0.862 -6.862 1.00 92.88 93 ASP A CA 1
ATOM 714 C C . ASP A 1 93 ? 5.466 0.082 -5.681 1.00 92.88 93 ASP A C 1
ATOM 716 O O . ASP A 1 93 ? 6.385 0.566 -5.025 1.00 92.88 93 ASP A O 1
ATOM 720 N N . GLY A 1 94 ? 5.009 -1.151 -5.432 1.00 92.06 94 GLY A N 1
ATOM 721 C CA . GLY A 1 94 ? 5.526 -2.047 -4.389 1.00 92.06 94 GLY A CA 1
ATOM 722 C C . GLY A 1 94 ? 4.714 -2.099 -3.096 1.00 92.06 94 GLY A C 1
ATOM 723 O O . GLY A 1 94 ? 5.148 -2.718 -2.126 1.00 92.06 94 GLY A O 1
ATOM 724 N N . VAL A 1 95 ? 3.525 -1.494 -3.064 1.00 95.88 95 VAL A N 1
ATOM 725 C CA . VAL A 1 95 ? 2.582 -1.645 -1.949 1.00 95.88 95 VAL A CA 1
ATOM 726 C C . VAL A 1 95 ? 1.170 -1.888 -2.467 1.00 95.88 95 VAL A C 1
ATOM 728 O O . VAL A 1 95 ? 0.674 -1.181 -3.347 1.00 95.88 95 VAL A O 1
ATOM 731 N N . VAL A 1 96 ? 0.504 -2.882 -1.890 1.00 96.75 96 VAL A N 1
ATOM 732 C CA . VAL A 1 96 ? -0.919 -3.152 -2.098 1.00 96.75 96 VAL A CA 1
ATOM 733 C C . VAL A 1 96 ? -1.682 -2.470 -0.969 1.00 96.75 96 VAL A C 1
ATOM 735 O O . VAL A 1 96 ? -1.360 -2.655 0.202 1.00 96.75 96 VAL A O 1
ATOM 738 N N . THR A 1 97 ? -2.672 -1.650 -1.300 1.00 97.81 97 THR A N 1
ATOM 739 C CA . THR A 1 97 ? -3.439 -0.858 -0.328 1.00 97.81 97 THR A CA 1
ATOM 740 C C . THR A 1 97 ? -4.919 -0.997 -0.597 1.00 97.81 97 THR A C 1
ATOM 742 O O . THR A 1 97 ? -5.312 -1.114 -1.753 1.00 97.81 97 THR A O 1
ATOM 745 N N . GLY A 1 98 ? -5.744 -0.928 0.439 1.00 97.38 98 GLY A N 1
ATOM 746 C CA . GLY A 1 98 ? -7.185 -0.971 0.266 1.00 97.38 98 GLY A CA 1
ATOM 747 C C . GLY A 1 98 ? -7.941 -1.026 1.579 1.00 97.38 98 GLY A C 1
ATOM 748 O O . GLY A 1 98 ? -7.419 -0.691 2.645 1.00 97.38 98 GLY A O 1
ATOM 749 N N . TYR A 1 99 ? -9.182 -1.465 1.483 1.00 97.94 99 TYR A N 1
ATOM 750 C CA . TYR A 1 99 ? -10.050 -1.741 2.617 1.00 97.94 99 TYR A CA 1
ATOM 751 C C . TYR A 1 99 ? -10.837 -3.026 2.354 1.00 97.94 99 TYR A C 1
ATOM 753 O O . TYR A 1 99 ? -10.868 -3.525 1.231 1.00 97.94 99 TYR A O 1
ATOM 761 N N . GLY A 1 100 ? -11.441 -3.575 3.395 1.00 97.69 100 GLY A N 1
ATOM 762 C CA . GLY A 1 100 ? -12.294 -4.757 3.321 1.00 97.69 100 GLY A CA 1
ATOM 763 C C . GLY A 1 100 ? -12.874 -5.055 4.691 1.00 97.69 100 GLY A C 1
ATOM 764 O O . GLY A 1 100 ? -12.962 -4.144 5.519 1.00 97.69 100 GLY A O 1
ATOM 765 N N . THR A 1 101 ? -13.230 -6.308 4.953 1.00 97.38 101 THR A N 1
ATOM 766 C CA . THR A 1 101 ? -13.813 -6.708 6.237 1.00 97.38 101 THR A CA 1
ATOM 767 C C . THR A 1 101 ? -13.021 -7.834 6.896 1.00 97.38 101 THR A C 1
ATOM 769 O O . THR A 1 101 ? -12.377 -8.629 6.216 1.00 97.38 101 THR A O 1
ATOM 772 N N . ILE A 1 102 ? -13.030 -7.860 8.229 1.00 96.62 102 ILE A N 1
ATOM 773 C CA . ILE A 1 102 ? -12.590 -8.997 9.049 1.00 96.62 102 ILE A CA 1
ATOM 774 C C . ILE A 1 102 ? -13.722 -9.307 10.015 1.00 96.62 102 ILE A C 1
ATOM 776 O O . ILE A 1 102 ? -14.119 -8.423 10.784 1.00 96.62 102 ILE A O 1
ATOM 780 N N . ASP A 1 103 ? -14.242 -10.530 9.974 1.00 94.62 103 ASP A N 1
ATOM 781 C CA . ASP A 1 103 ? -15.416 -10.937 10.752 1.00 94.62 103 ASP A CA 1
ATOM 782 C C . ASP A 1 103 ? -16.600 -9.965 10.535 1.00 94.62 103 ASP A C 1
ATOM 784 O O . ASP A 1 103 ? -17.296 -9.568 11.476 1.00 94.62 103 ASP A O 1
ATOM 788 N N . GLY A 1 104 ? -16.780 -9.492 9.293 1.00 95.12 104 GLY A N 1
ATOM 789 C CA . GLY A 1 104 ? -17.820 -8.528 8.912 1.00 95.12 104 GLY A CA 1
ATOM 790 C C . GLY A 1 104 ? -17.591 -7.083 9.381 1.00 95.12 104 GLY A C 1
ATOM 791 O O . GLY A 1 104 ? -18.471 -6.238 9.218 1.00 95.12 104 GLY A O 1
ATOM 792 N N . ARG A 1 105 ? -16.431 -6.762 9.969 1.00 96.25 105 ARG A N 1
ATOM 793 C CA . ARG A 1 105 ? -16.091 -5.407 10.434 1.00 96.25 105 ARG A CA 1
ATOM 794 C C . ARG A 1 105 ? -15.148 -4.724 9.457 1.00 96.25 105 ARG A C 1
ATOM 796 O O . ARG A 1 105 ? -14.084 -5.262 9.166 1.00 96.25 105 ARG A O 1
ATOM 803 N N . ASP A 1 106 ? -15.497 -3.515 9.022 1.00 97.44 106 ASP A N 1
ATOM 804 C CA . ASP A 1 106 ? -14.662 -2.759 8.082 1.00 97.44 106 ASP A CA 1
ATOM 805 C C . ASP A 1 106 ? -13.276 -2.452 8.662 1.00 97.44 106 ASP A C 1
ATOM 807 O O . ASP A 1 106 ? -13.154 -1.925 9.776 1.00 97.44 106 ASP A O 1
ATOM 811 N N . VAL A 1 107 ? -12.242 -2.717 7.869 1.00 97.62 107 VAL A N 1
ATOM 812 C CA . VAL A 1 107 ? -10.840 -2.431 8.177 1.00 97.62 107 VAL A CA 1
ATOM 813 C C . VAL A 1 107 ? -10.133 -1.823 6.971 1.00 97.62 107 VAL A C 1
ATOM 815 O O . VAL A 1 107 ? -10.449 -2.100 5.815 1.00 97.62 107 VAL A O 1
ATOM 818 N N . CYS A 1 108 ? -9.133 -0.998 7.250 1.00 97.94 108 CYS A N 1
ATOM 819 C CA . CYS A 1 108 ? -8.208 -0.461 6.262 1.00 97.94 108 CYS A CA 1
ATOM 820 C C . CYS A 1 108 ? -6.889 -1.235 6.329 1.00 97.94 108 CYS A C 1
ATOM 822 O O . CYS A 1 108 ? -6.405 -1.541 7.421 1.00 97.94 108 CYS A O 1
ATOM 824 N N . ILE A 1 109 ? -6.286 -1.538 5.179 1.00 97.94 109 ILE A N 1
ATOM 825 C CA . ILE A 1 109 ? -5.091 -2.381 5.118 1.00 97.94 109 ILE A CA 1
ATOM 826 C C . ILE A 1 109 ? -4.074 -1.899 4.083 1.00 97.94 109 ILE A C 1
ATOM 828 O O . ILE A 1 109 ? -4.420 -1.430 2.996 1.00 97.94 109 ILE A O 1
ATOM 832 N N . PHE A 1 110 ? -2.793 -2.068 4.404 1.00 97.44 110 PHE A N 1
ATOM 833 C CA . PHE A 1 110 ? -1.716 -2.046 3.421 1.00 97.44 110 PHE A CA 1
ATOM 834 C C . PHE A 1 110 ? -0.781 -3.239 3.600 1.00 97.44 110 PHE A C 1
ATOM 836 O O . PHE A 1 110 ? -0.546 -3.699 4.716 1.00 97.44 110 PHE A O 1
ATOM 843 N N . SER A 1 111 ? -0.218 -3.719 2.496 1.00 96.31 111 SER A N 1
ATOM 844 C CA . SER A 1 111 ? 0.724 -4.828 2.460 1.00 96.31 111 SER A CA 1
ATOM 845 C C . SER A 1 111 ? 1.865 -4.529 1.514 1.00 96.31 111 SER A C 1
ATOM 847 O O . SER A 1 111 ? 1.669 -4.167 0.355 1.00 96.31 111 SER A O 1
ATOM 849 N N . GLN A 1 112 ? 3.072 -4.642 2.041 1.00 95.06 112 GLN A N 1
ATOM 850 C CA . GLN A 1 112 ? 4.282 -4.284 1.327 1.00 95.06 112 GLN A CA 1
ATOM 851 C C . GLN A 1 112 ? 4.841 -5.466 0.558 1.00 95.06 112 GLN A C 1
ATOM 853 O O . GLN A 1 112 ? 4.913 -6.582 1.081 1.00 95.06 112 GLN A O 1
ATOM 858 N N . ASP A 1 113 ? 5.240 -5.202 -0.680 1.00 92.88 113 ASP A N 1
ATOM 859 C CA . ASP A 1 113 ? 5.752 -6.210 -1.586 1.00 92.88 113 ASP A CA 1
ATOM 860 C C . ASP A 1 113 ? 7.277 -6.154 -1.675 1.00 92.88 113 ASP A C 1
ATOM 862 O O . ASP A 1 113 ? 7.868 -5.316 -2.358 1.00 92.88 113 ASP A O 1
ATOM 866 N N . ALA A 1 114 ? 7.926 -7.106 -1.005 1.00 89.62 114 ALA A N 1
ATOM 867 C CA . ALA A 1 114 ? 9.373 -7.261 -1.036 1.00 89.62 114 ALA A CA 1
ATOM 868 C C . ALA A 1 114 ? 9.925 -7.632 -2.429 1.00 89.62 114 ALA A C 1
ATOM 870 O O . ALA A 1 114 ? 11.124 -7.472 -2.664 1.00 89.62 114 ALA A O 1
ATOM 871 N N . THR A 1 115 ? 9.097 -8.119 -3.362 1.00 90.12 115 THR A N 1
ATOM 872 C CA . THR A 1 115 ? 9.541 -8.445 -4.731 1.00 90.12 115 THR A CA 1
ATOM 873 C C . THR A 1 115 ? 9.786 -7.195 -5.575 1.00 90.12 115 THR A C 1
ATOM 875 O O . THR A 1 115 ? 10.620 -7.203 -6.485 1.00 90.12 115 THR A O 1
ATOM 878 N N . VAL A 1 116 ? 9.118 -6.090 -5.237 1.00 91.69 116 VAL A N 1
ATOM 879 C CA . VAL A 1 116 ? 9.195 -4.821 -5.957 1.00 91.69 116 VAL A CA 1
ATOM 880 C C . VAL A 1 116 ? 10.200 -3.909 -5.261 1.00 91.69 116 VAL A C 1
ATOM 882 O O . VAL A 1 116 ? 9.970 -3.427 -4.157 1.00 91.69 116 VAL A O 1
ATOM 885 N N . PHE A 1 117 ? 11.357 -3.692 -5.893 1.00 89.00 117 PHE A N 1
ATOM 886 C CA . PHE A 1 117 ? 12.456 -2.878 -5.346 1.00 89.00 117 PHE A CA 1
ATOM 887 C C . PHE A 1 117 ? 12.865 -3.250 -3.905 1.00 89.00 117 PHE A C 1
ATOM 889 O O . PHE A 1 117 ? 13.266 -2.380 -3.129 1.00 89.00 117 PHE A O 1
ATOM 896 N N . GLY A 1 118 ? 12.733 -4.524 -3.516 1.00 86.06 118 GLY A N 1
ATOM 897 C CA . GLY A 1 118 ? 13.032 -4.970 -2.151 1.00 86.06 118 GLY A CA 1
ATOM 898 C C . GLY A 1 118 ? 12.052 -4.453 -1.091 1.00 86.06 118 GLY A C 1
ATOM 899 O O . GLY A 1 118 ? 12.420 -4.384 0.082 1.00 86.06 118 GLY A O 1
ATOM 900 N N . GLY A 1 119 ? 10.849 -4.014 -1.481 1.00 87.69 119 GLY A N 1
ATOM 901 C CA . GLY A 1 119 ? 9.884 -3.356 -0.594 1.00 87.69 119 GLY A CA 1
ATOM 902 C C . GLY A 1 119 ? 10.378 -1.997 -0.091 1.00 87.69 119 GLY A C 1
ATOM 903 O O . GLY A 1 119 ? 10.075 -1.590 1.031 1.00 87.69 119 GLY A O 1
ATOM 904 N N . SER A 1 120 ? 11.221 -1.319 -0.875 1.00 90.56 120 SER A N 1
ATOM 905 C CA . SER A 1 120 ? 11.707 0.014 -0.528 1.00 90.56 120 SER A CA 1
ATOM 906 C C . SER A 1 120 ? 10.641 1.081 -0.785 1.00 90.56 120 SER A C 1
ATOM 908 O O . SER A 1 120 ? 10.010 1.120 -1.847 1.00 90.56 120 SER A O 1
ATOM 910 N N . LEU A 1 121 ? 10.463 1.964 0.198 1.00 92.19 121 LEU A N 1
ATOM 911 C CA . LEU A 1 121 ? 9.500 3.056 0.177 1.00 92.19 121 LEU A CA 1
ATOM 912 C C . LEU A 1 121 ? 9.967 4.149 -0.788 1.00 92.19 121 LEU A C 1
ATOM 914 O O . LEU A 1 121 ? 10.966 4.824 -0.531 1.00 92.19 121 LEU A O 1
ATOM 918 N N . GLY A 1 122 ? 9.229 4.295 -1.886 1.00 92.31 122 GLY A N 1
ATOM 919 C CA . GLY A 1 122 ? 9.307 5.421 -2.815 1.00 92.31 122 GLY A CA 1
ATOM 920 C C . GLY A 1 122 ? 8.233 6.476 -2.544 1.00 92.31 122 GLY A C 1
ATOM 921 O O . GLY A 1 122 ? 7.496 6.407 -1.555 1.00 92.31 122 GLY A O 1
ATOM 922 N N . GLU A 1 123 ? 8.135 7.449 -3.441 1.00 94.00 123 GLU A N 1
ATOM 923 C CA . GLU A 1 123 ? 7.193 8.555 -3.338 1.00 94.00 123 GLU A CA 1
ATOM 924 C C . GLU A 1 123 ? 5.737 8.083 -3.432 1.00 94.00 123 GLU A C 1
ATOM 926 O O . GLU A 1 123 ? 4.945 8.223 -2.501 1.00 94.00 123 GLU A O 1
ATOM 931 N N . VAL A 1 124 ? 5.388 7.442 -4.544 1.00 95.94 124 VAL A N 1
ATOM 932 C CA . VAL A 1 124 ? 4.012 7.000 -4.806 1.00 95.94 124 VAL A CA 1
ATOM 933 C C . VAL A 1 124 ? 3.604 5.889 -3.839 1.00 95.94 124 VAL A C 1
ATOM 935 O O . VAL A 1 124 ? 2.495 5.896 -3.307 1.00 95.94 124 VAL A O 1
ATOM 938 N N . TYR A 1 125 ? 4.526 4.986 -3.521 1.00 95.62 125 TYR A N 1
ATOM 939 C CA . TYR A 1 125 ? 4.384 4.020 -2.438 1.00 95.62 125 TYR A CA 1
ATOM 940 C C . TYR A 1 125 ? 3.957 4.672 -1.113 1.00 95.62 125 TYR A C 1
ATOM 942 O O . TYR A 1 125 ? 3.008 4.222 -0.467 1.00 95.62 125 TYR A O 1
ATOM 950 N N . GLY A 1 126 ? 4.665 5.718 -0.676 1.00 95.19 126 GLY A N 1
ATOM 951 C CA . GLY A 1 126 ? 4.359 6.404 0.578 1.00 95.19 126 GLY A CA 1
ATOM 952 C C . GLY A 1 126 ? 3.011 7.122 0.524 1.00 95.19 126 GLY A C 1
ATOM 953 O O . GLY A 1 126 ? 2.240 7.041 1.480 1.00 95.19 126 GLY A O 1
ATOM 954 N N . GLU A 1 127 ? 2.685 7.753 -0.607 1.00 96.75 127 GLU A N 1
ATOM 955 C CA . GLU A 1 127 ? 1.387 8.402 -0.834 1.00 96.75 127 GLU A CA 1
ATOM 956 C C . GLU A 1 127 ? 0.216 7.421 -0.697 1.00 96.75 127 GLU A C 1
ATOM 958 O O . GLU A 1 127 ? -0.791 7.757 -0.069 1.00 96.75 127 GLU A O 1
ATOM 963 N N . LYS A 1 128 ? 0.359 6.191 -1.206 1.00 97.31 128 LYS A N 1
ATOM 964 C CA . LYS A 1 128 ? -0.649 5.129 -1.051 1.00 97.31 128 LYS A CA 1
ATOM 965 C C . LYS A 1 128 ? -0.885 4.767 0.417 1.00 97.31 128 LYS A C 1
ATOM 967 O O . LYS A 1 128 ? -2.033 4.653 0.848 1.00 97.31 128 LYS A O 1
ATOM 972 N N . ILE A 1 129 ? 0.184 4.630 1.207 1.00 96.50 129 ILE A N 1
ATOM 973 C CA . ILE A 1 129 ? 0.071 4.340 2.647 1.00 96.50 129 ILE A CA 1
ATOM 974 C C . ILE A 1 129 ? -0.605 5.504 3.381 1.00 96.50 129 ILE A C 1
ATOM 976 O O . ILE A 1 129 ? -1.530 5.297 4.167 1.00 96.50 129 ILE A O 1
ATOM 980 N N . VAL A 1 130 ? -0.194 6.738 3.093 1.00 97.19 130 VAL A N 1
ATOM 981 C CA . VAL A 1 130 ? -0.799 7.940 3.682 1.00 97.19 130 VAL A CA 1
ATOM 982 C C . VAL A 1 130 ? -2.285 8.035 3.328 1.00 97.19 130 VAL A C 1
ATOM 984 O O . VAL A 1 130 ? -3.102 8.381 4.183 1.00 97.19 130 VAL A O 1
ATOM 987 N N . LYS A 1 131 ? -2.667 7.671 2.099 1.00 97.81 131 LYS A N 1
ATOM 988 C CA . LYS A 1 131 ? -4.068 7.647 1.663 1.00 97.81 131 LYS A CA 1
ATOM 989 C C . LYS A 1 131 ? -4.908 6.676 2.492 1.00 97.81 131 LYS A C 1
ATOM 991 O O . LYS A 1 131 ? -5.972 7.070 2.966 1.00 97.81 131 LYS A O 1
ATOM 996 N N . VAL A 1 132 ? -4.436 5.446 2.710 1.00 97.44 132 VAL A N 1
ATOM 997 C CA . VAL A 1 132 ? -5.180 4.462 3.514 1.00 97.44 132 VAL A CA 1
ATOM 998 C C . VAL A 1 132 ? -5.196 4.817 5.006 1.00 97.44 132 VAL A C 1
ATOM 1000 O O . VAL A 1 132 ? -6.219 4.627 5.656 1.00 97.44 132 VAL A O 1
ATOM 1003 N N . GLN A 1 133 ? -4.129 5.423 5.543 1.00 96.94 133 GLN A N 1
ATOM 1004 C CA . GLN A 1 133 ? -4.131 5.976 6.905 1.00 96.94 133 GLN A CA 1
ATOM 1005 C C . GLN A 1 133 ? -5.207 7.054 7.065 1.00 96.94 133 GLN A C 1
ATOM 1007 O O . GLN A 1 133 ? -6.012 7.000 7.992 1.00 96.94 133 GLN A O 1
ATOM 1012 N N . ASN A 1 134 ? -5.260 8.009 6.134 1.00 96.94 134 ASN A N 1
ATOM 1013 C CA . ASN A 1 134 ? -6.257 9.075 6.159 1.00 96.94 134 ASN A CA 1
ATOM 1014 C C . ASN A 1 134 ? -7.680 8.518 6.011 1.00 96.94 134 ASN A C 1
ATOM 1016 O O . ASN A 1 134 ? -8.596 9.011 6.667 1.00 96.94 134 ASN A O 1
ATOM 1020 N N . LEU A 1 135 ? -7.871 7.483 5.186 1.00 97.00 135 LEU A N 1
ATOM 1021 C CA . LEU A 1 135 ? -9.156 6.798 5.052 1.00 97.00 135 LEU A CA 1
ATOM 1022 C C . LEU A 1 135 ? -9.576 6.128 6.367 1.00 97.00 135 LEU A C 1
ATOM 1024 O O . LEU A 1 135 ? -10.720 6.297 6.789 1.00 97.00 135 LEU A O 1
ATOM 1028 N N . ALA A 1 136 ? -8.656 5.432 7.035 1.00 96.62 136 ALA A N 1
ATOM 1029 C CA . ALA A 1 136 ? -8.904 4.777 8.316 1.00 96.62 136 ALA A CA 1
ATOM 1030 C C . ALA A 1 136 ? -9.300 5.789 9.401 1.00 96.62 136 ALA A C 1
ATOM 1032 O O . ALA A 1 136 ? -10.314 5.611 10.073 1.00 96.62 136 ALA A O 1
ATOM 1033 N N . ILE A 1 137 ? -8.559 6.900 9.504 1.00 95.75 137 ILE A N 1
ATOM 1034 C CA . ILE A 1 137 ? -8.846 7.991 10.448 1.00 95.75 137 ILE A CA 1
ATOM 1035 C C . ILE A 1 137 ? -10.214 8.612 10.144 1.00 95.75 137 ILE A C 1
ATOM 1037 O O . ILE A 1 137 ? -11.034 8.778 11.042 1.00 95.75 137 ILE A O 1
ATOM 1041 N N . LYS A 1 138 ? -10.492 8.913 8.869 1.00 96.69 138 LYS A N 1
ATOM 1042 C CA . LYS A 1 138 ? -11.750 9.542 8.441 1.00 96.69 138 LYS A CA 1
ATOM 1043 C C . LYS A 1 138 ? -12.974 8.664 8.709 1.00 96.69 138 LYS A C 1
ATOM 1045 O O . LYS A 1 138 ? -14.038 9.184 9.023 1.00 96.69 138 LYS A O 1
ATOM 1050 N N . THR A 1 139 ? -12.839 7.353 8.539 1.00 96.31 139 THR A N 1
ATOM 1051 C CA . THR A 1 139 ? -13.943 6.391 8.697 1.00 96.31 139 THR A CA 1
ATOM 1052 C C . THR A 1 139 ? -14.037 5.803 10.107 1.00 96.31 139 THR A C 1
ATOM 1054 O O . THR A 1 139 ? -14.990 5.075 10.396 1.00 96.31 139 THR A O 1
ATOM 1057 N N . GLY A 1 140 ? -13.069 6.106 10.980 1.00 95.38 140 GLY A N 1
ATOM 1058 C CA . GLY A 1 140 ? -12.983 5.557 12.332 1.00 95.38 140 GLY A CA 1
ATOM 1059 C C . GLY A 1 140 ? -12.742 4.045 12.352 1.00 95.38 140 GLY A C 1
ATOM 1060 O O . GLY A 1 140 ? -13.239 3.359 13.245 1.00 95.38 140 GLY A O 1
ATOM 1061 N N . ARG A 1 141 ? -12.044 3.501 11.346 1.00 96.44 141 ARG A N 1
ATOM 1062 C CA . ARG A 1 141 ? -11.837 2.052 11.181 1.00 96.44 141 ARG A CA 1
ATOM 1063 C C . ARG A 1 141 ? -10.412 1.629 11.533 1.00 96.44 141 ARG A C 1
ATOM 1065 O O . ARG A 1 141 ? -9.491 2.429 11.377 1.00 96.44 141 ARG A O 1
ATOM 1072 N N . PRO A 1 142 ? -10.209 0.383 12.006 1.00 97.25 142 PRO A N 1
ATOM 1073 C CA . PRO A 1 142 ? -8.876 -0.133 12.287 1.00 97.25 142 PRO A CA 1
ATOM 1074 C C . PRO A 1 142 ? -7.965 -0.073 11.060 1.00 97.25 142 PRO A C 1
ATOM 1076 O O . PRO A 1 142 ? -8.406 -0.338 9.940 1.00 97.25 142 PRO A O 1
ATOM 1079 N N . LEU A 1 143 ? -6.689 0.223 11.292 1.00 96.94 143 LEU A N 1
ATOM 1080 C CA . LEU A 1 143 ? -5.643 0.195 10.279 1.00 96.94 143 LEU A CA 1
ATOM 1081 C C . LEU A 1 143 ? -4.705 -0.988 10.527 1.00 96.94 143 LEU A C 1
ATOM 1083 O O . LEU A 1 143 ? -4.132 -1.118 11.610 1.00 96.94 143 LEU A O 1
ATOM 1087 N N . ILE A 1 144 ? -4.499 -1.806 9.499 1.00 97.12 144 ILE A N 1
ATOM 1088 C CA . ILE A 1 144 ? -3.588 -2.949 9.519 1.00 97.12 144 ILE A CA 1
ATOM 1089 C C . ILE A 1 144 ? -2.447 -2.707 8.527 1.00 97.12 144 ILE A C 1
ATOM 1091 O O . ILE A 1 144 ? -2.667 -2.493 7.338 1.00 97.12 144 ILE A O 1
ATOM 1095 N N . GLY A 1 145 ? -1.211 -2.758 9.014 1.00 96.19 145 GLY A N 1
ATOM 1096 C CA . GLY A 1 145 ? -0.005 -2.624 8.205 1.00 96.19 145 GLY A CA 1
ATOM 1097 C C . GLY A 1 145 ? 0.799 -3.913 8.156 1.00 96.19 145 GLY A C 1
ATOM 1098 O O . GLY A 1 145 ? 1.373 -4.314 9.167 1.00 96.19 145 GLY A O 1
ATOM 1099 N N . ILE A 1 146 ? 0.886 -4.541 6.984 1.00 94.94 146 ILE A N 1
ATOM 1100 C CA . ILE A 1 146 ? 1.744 -5.704 6.741 1.00 94.94 146 ILE A CA 1
ATOM 1101 C C . ILE A 1 146 ? 3.080 -5.233 6.189 1.00 94.94 146 ILE A C 1
ATOM 1103 O O . ILE A 1 146 ? 3.193 -4.655 5.108 1.00 94.94 146 ILE A O 1
ATOM 1107 N N . ASN A 1 147 ? 4.113 -5.504 6.966 1.00 92.31 147 ASN A N 1
ATOM 1108 C CA . ASN A 1 147 ? 5.381 -4.823 6.916 1.00 92.31 147 ASN A CA 1
ATOM 1109 C C . ASN A 1 147 ? 6.485 -5.786 6.470 1.00 92.31 147 ASN A C 1
ATOM 11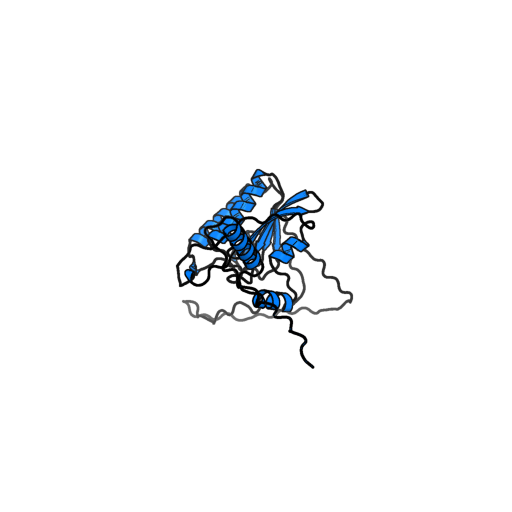11 O O . ASN A 1 147 ? 6.939 -6.634 7.241 1.00 92.31 147 ASN A O 1
ATOM 1115 N N . ASP A 1 148 ? 6.917 -5.632 5.216 1.00 87.69 148 ASP A N 1
ATOM 1116 C CA . ASP A 1 148 ? 7.923 -6.478 4.562 1.00 87.69 148 ASP A CA 1
ATOM 1117 C C . ASP A 1 148 ? 8.683 -5.671 3.497 1.00 87.69 148 ASP A C 1
ATOM 1119 O O . ASP A 1 148 ? 8.291 -5.617 2.336 1.00 87.69 148 ASP A O 1
ATOM 1123 N N . GLY A 1 149 ? 9.740 -4.974 3.913 1.00 81.75 149 GLY A N 1
ATOM 1124 C CA . GLY A 1 149 ? 10.476 -4.089 3.014 1.00 81.75 149 GLY A CA 1
ATOM 1125 C C . GLY A 1 149 ? 11.774 -3.562 3.610 1.00 81.75 149 GLY A C 1
ATOM 1126 O O . GLY A 1 149 ? 11.877 -3.440 4.829 1.00 81.75 149 GLY A O 1
ATOM 1127 N N . ALA A 1 150 ? 12.749 -3.261 2.746 1.00 78.31 150 ALA A N 1
ATOM 1128 C CA . ALA A 1 150 ? 14.151 -2.982 3.080 1.00 78.31 150 ALA A CA 1
ATOM 1129 C C . ALA A 1 150 ? 14.493 -1.510 3.404 1.00 78.31 150 ALA A C 1
ATOM 1131 O O . ALA A 1 150 ? 15.643 -1.212 3.723 1.00 78.31 150 ALA A O 1
ATOM 1132 N N . GLY A 1 151 ? 13.511 -0.601 3.429 1.00 84.62 151 GLY A N 1
ATOM 1133 C CA . GLY A 1 151 ? 13.670 0.752 3.981 1.00 84.62 151 GLY A CA 1
ATOM 1134 C C . GLY A 1 151 ? 13.306 1.833 2.973 1.00 84.62 151 GLY A C 1
ATOM 1135 O O . GLY A 1 151 ? 12.375 1.650 2.198 1.00 84.62 151 GLY A O 1
ATOM 1136 N N . ALA A 1 152 ? 14.022 2.957 2.979 1.00 86.75 152 ALA A N 1
ATOM 1137 C CA . ALA A 1 152 ? 13.827 4.033 2.010 1.00 86.75 152 ALA A CA 1
ATOM 1138 C C . ALA A 1 152 ? 14.441 3.686 0.647 1.00 86.75 152 ALA A C 1
ATOM 1140 O O . ALA A 1 152 ? 15.529 3.107 0.576 1.00 86.75 152 ALA A O 1
ATOM 1141 N N . ARG A 1 153 ? 13.771 4.072 -0.442 1.00 88.38 153 ARG A N 1
ATOM 1142 C CA . ARG A 1 153 ? 14.310 3.939 -1.798 1.00 88.38 153 ARG A CA 1
ATOM 1143 C C . ARG A 1 153 ? 15.322 5.057 -2.057 1.00 88.38 153 ARG A C 1
ATOM 1145 O O . ARG A 1 153 ? 14.952 6.178 -2.392 1.00 88.38 153 ARG A O 1
ATOM 1152 N N . ILE A 1 154 ? 16.608 4.741 -1.891 1.00 88.38 154 ILE A N 1
ATOM 1153 C CA . ILE A 1 154 ? 17.731 5.700 -1.957 1.00 88.38 154 ILE A CA 1
ATOM 1154 C C . ILE A 1 154 ? 17.731 6.499 -3.268 1.00 88.38 154 ILE A C 1
ATOM 1156 O O . ILE A 1 154 ? 18.022 7.691 -3.268 1.00 88.38 154 ILE A O 1
ATOM 1160 N N . GLN A 1 155 ? 17.362 5.861 -4.377 1.00 87.00 155 GLN A N 1
ATOM 1161 C CA . GLN A 1 155 ? 17.350 6.459 -5.711 1.00 87.00 155 GLN A CA 1
ATOM 1162 C C . GLN A 1 155 ? 16.338 7.612 -5.846 1.00 87.00 155 GLN A C 1
ATOM 1164 O O . GLN A 1 155 ? 16.551 8.532 -6.632 1.00 87.00 155 GLN A O 1
ATOM 1169 N N . GLU A 1 156 ? 15.253 7.601 -5.065 1.00 87.69 156 GLU A N 1
ATOM 1170 C CA . GLU A 1 156 ? 14.283 8.706 -5.020 1.00 87.69 156 GLU A CA 1
ATOM 1171 C C . GLU A 1 156 ? 14.705 9.827 -4.054 1.00 87.69 156 GLU A C 1
ATOM 1173 O O . GLU A 1 156 ? 14.107 10.902 -4.032 1.00 87.69 156 GLU A O 1
ATOM 1178 N N . GLY A 1 157 ? 15.773 9.612 -3.283 1.00 89.06 157 GLY A N 1
ATOM 1179 C CA . GLY A 1 157 ? 16.370 10.620 -2.421 1.00 89.06 157 GLY A CA 1
ATOM 1180 C C . GLY A 1 157 ? 15.462 11.041 -1.264 1.00 89.06 157 GLY A C 1
ATOM 1181 O O . GLY A 1 157 ? 14.746 10.232 -0.669 1.00 89.06 157 GLY A O 1
ATOM 1182 N N . VAL A 1 158 ? 15.509 12.331 -0.928 1.00 90.94 158 VAL A N 1
ATOM 1183 C CA . VAL A 1 158 ? 14.882 12.913 0.275 1.00 90.94 158 VAL A CA 1
ATOM 1184 C C . VAL A 1 158 ? 13.356 12.811 0.303 1.00 90.94 158 VAL A C 1
ATOM 1186 O O . VAL A 1 158 ? 12.760 12.859 1.378 1.00 90.94 158 VAL A O 1
ATOM 1189 N N . VAL A 1 159 ? 12.716 12.623 -0.853 1.00 91.38 159 VAL A N 1
ATOM 1190 C CA . VAL A 1 159 ? 11.255 12.49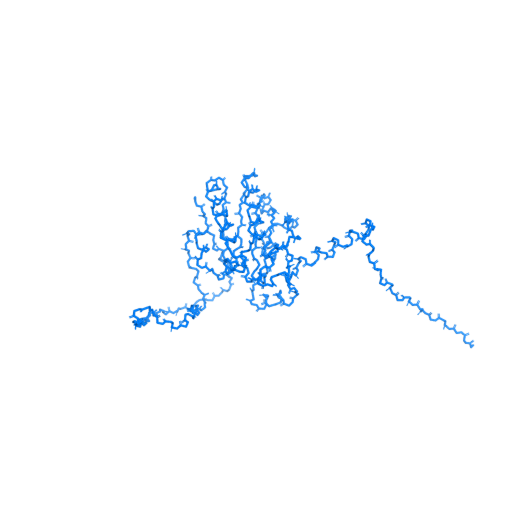6 -0.958 1.00 91.38 159 VAL A CA 1
ATOM 1191 C C . VAL A 1 159 ? 10.752 11.276 -0.180 1.00 91.38 159 VAL A C 1
ATOM 1193 O O . VAL A 1 159 ? 9.761 11.362 0.546 1.00 91.38 159 VAL A O 1
ATOM 1196 N N . SER A 1 160 ? 11.495 10.166 -0.239 1.00 88.88 160 SER A N 1
ATOM 1197 C CA . SER A 1 160 ? 11.190 8.955 0.532 1.00 88.88 160 SER A CA 1
ATOM 1198 C C . SER A 1 160 ? 11.180 9.214 2.047 1.00 88.88 160 SER A C 1
ATOM 1200 O O . SER A 1 160 ? 10.287 8.751 2.758 1.00 88.88 160 SER A O 1
ATOM 1202 N N . LEU A 1 161 ? 12.114 10.028 2.549 1.00 90.38 161 LEU A N 1
ATOM 1203 C CA . LEU A 1 161 ? 12.183 10.414 3.962 1.00 90.38 161 LEU A CA 1
ATOM 1204 C C . LEU A 1 161 ? 11.029 11.341 4.363 1.00 90.38 161 LEU A C 1
ATOM 1206 O O . LEU A 1 161 ? 10.456 11.173 5.438 1.00 90.38 161 LEU A O 1
ATOM 1210 N N . GLY A 1 162 ? 10.647 12.281 3.494 1.00 92.50 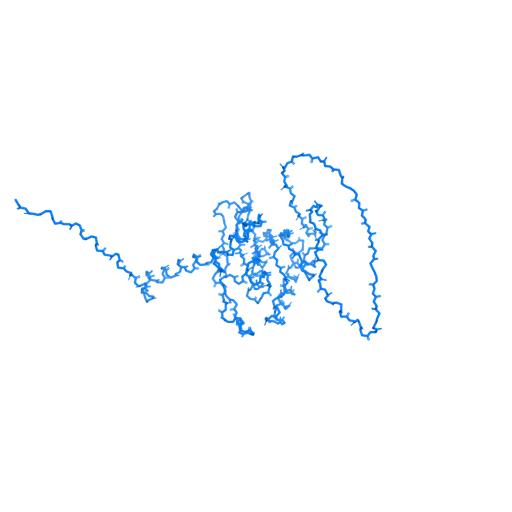162 GLY A N 1
ATOM 1211 C CA . GLY A 1 162 ? 9.489 13.150 3.723 1.00 92.50 162 GLY A CA 1
ATOM 1212 C C . GLY A 1 162 ? 8.191 12.358 3.911 1.00 92.50 162 GLY A C 1
ATOM 1213 O O . GLY A 1 162 ? 7.375 12.680 4.779 1.00 92.50 162 GLY A O 1
ATOM 1214 N N . LEU A 1 163 ? 8.023 11.271 3.158 1.00 93.75 163 LEU A N 1
ATOM 1215 C CA . LEU A 1 163 ? 6.860 10.394 3.291 1.00 93.75 163 LEU A CA 1
ATOM 1216 C C . LEU A 1 163 ? 6.927 9.470 4.496 1.00 93.75 163 LEU A C 1
ATOM 1218 O O . LEU A 1 163 ? 5.890 9.241 5.117 1.00 93.75 163 LEU A O 1
ATOM 1222 N N . TYR A 1 164 ? 8.113 9.012 4.898 1.00 91.25 164 TYR A N 1
ATOM 1223 C CA . TYR A 1 164 ? 8.268 8.380 6.208 1.00 91.25 164 TYR A CA 1
ATOM 1224 C C . TYR A 1 164 ? 7.767 9.295 7.324 1.00 91.25 164 TYR A C 1
ATOM 1226 O O . TYR A 1 164 ? 6.946 8.872 8.138 1.00 91.25 164 TYR A O 1
ATOM 1234 N N . SER A 1 165 ? 8.180 10.564 7.319 1.00 93.69 165 SER A N 1
ATOM 1235 C CA . SER A 1 165 ? 7.711 11.553 8.292 1.00 93.69 165 SER A CA 1
ATOM 1236 C C . SER A 1 165 ? 6.192 11.723 8.257 1.00 93.69 165 SER A C 1
ATOM 1238 O O . SER A 1 165 ? 5.565 11.805 9.311 1.00 93.69 165 SER A O 1
ATOM 1240 N N . ARG A 1 166 ? 5.572 11.715 7.069 1.00 94.31 166 ARG A N 1
ATOM 1241 C CA . ARG A 1 166 ? 4.109 11.802 6.940 1.00 94.31 166 ARG A CA 1
ATOM 1242 C C . ARG A 1 166 ? 3.395 10.571 7.504 1.00 94.31 166 ARG A C 1
ATOM 1244 O O . ARG A 1 166 ? 2.397 10.725 8.201 1.00 94.31 166 ARG A O 1
ATOM 1251 N N . ILE A 1 167 ? 3.922 9.375 7.246 1.00 94.38 167 ILE A N 1
ATOM 1252 C CA . ILE A 1 167 ? 3.389 8.119 7.790 1.00 94.38 167 ILE A CA 1
ATOM 1253 C C . ILE A 1 167 ? 3.480 8.122 9.318 1.00 94.38 167 ILE A C 1
ATOM 1255 O O . ILE A 1 167 ? 2.504 7.778 9.982 1.00 94.38 167 ILE A O 1
ATOM 1259 N N . PHE A 1 168 ? 4.618 8.541 9.882 1.00 93.56 168 PHE A N 1
ATOM 1260 C CA . PHE A 1 168 ? 4.791 8.644 11.333 1.00 93.56 168 PHE A CA 1
ATOM 1261 C C . PHE A 1 168 ? 3.864 9.683 11.953 1.00 93.56 168 PHE A C 1
ATOM 1263 O O . PHE A 1 168 ? 3.233 9.403 12.969 1.00 93.56 168 PHE A O 1
ATOM 1270 N N . TYR A 1 169 ? 3.735 10.850 11.323 1.00 93.94 169 TYR A N 1
ATOM 1271 C CA . TYR A 1 169 ? 2.800 11.882 11.758 1.00 93.94 169 TYR A CA 1
ATOM 1272 C C . TYR A 1 169 ? 1.372 11.333 11.833 1.00 93.94 169 TYR A C 1
ATOM 1274 O O . TYR A 1 169 ? 0.713 11.464 12.861 1.00 93.94 169 TYR A O 1
ATOM 1282 N N . ASN A 1 170 ? 0.922 10.633 10.791 1.00 93.12 170 ASN A N 1
ATOM 1283 C CA . ASN A 1 170 ? -0.402 10.021 10.773 1.00 93.12 170 ASN A CA 1
ATOM 1284 C C . ASN A 1 170 ? -0.570 8.924 11.829 1.00 93.12 170 ASN A C 1
ATOM 1286 O O . ASN A 1 170 ? -1.638 8.837 12.423 1.00 93.12 170 ASN A O 1
ATOM 1290 N N . ASN A 1 171 ? 0.465 8.126 12.109 1.00 93.50 171 ASN A N 1
ATOM 1291 C CA . ASN A 1 171 ? 0.406 7.130 13.184 1.00 93.50 171 ASN A CA 1
ATOM 1292 C C . ASN A 1 171 ? 0.202 7.786 14.555 1.00 93.50 171 ASN A C 1
ATOM 1294 O O . ASN A 1 171 ? -0.590 7.295 15.356 1.00 93.50 171 ASN A O 1
ATOM 1298 N N . ILE A 1 172 ? 0.891 8.904 14.811 1.00 93.19 172 ILE A N 1
ATOM 1299 C CA . ILE A 1 172 ? 0.750 9.674 16.054 1.00 93.19 172 ILE A CA 1
ATOM 1300 C C . ILE A 1 172 ? -0.655 10.272 16.142 1.00 93.19 172 ILE A C 1
ATOM 1302 O O . ILE A 1 172 ? -1.326 10.100 17.153 1.00 93.19 172 ILE A O 1
ATOM 1306 N N . MET A 1 173 ? -1.130 10.912 15.070 1.00 91.06 173 MET A N 1
ATOM 1307 C CA . MET A 1 173 ? -2.469 11.513 15.031 1.00 91.06 173 MET A CA 1
ATOM 1308 C C . MET A 1 173 ? -3.593 10.476 15.157 1.00 91.06 173 MET A C 1
ATOM 1310 O O . MET A 1 173 ? -4.654 10.778 15.695 1.00 91.06 173 MET A O 1
ATOM 1314 N N . ALA A 1 174 ? -3.367 9.257 14.669 1.00 91.56 174 ALA A N 1
ATOM 1315 C CA . ALA A 1 174 ? -4.286 8.133 14.799 1.00 91.56 174 ALA A CA 1
ATOM 1316 C C . ALA A 1 174 ? -4.179 7.410 16.154 1.00 91.56 174 ALA A C 1
ATOM 1318 O O . ALA A 1 174 ? -5.030 6.568 16.459 1.00 91.56 174 ALA A O 1
ATOM 1319 N N . SER A 1 175 ? -3.136 7.678 16.948 1.00 90.38 175 SER A N 1
ATOM 1320 C CA . SER A 1 175 ? -2.887 6.988 18.217 1.00 90.38 175 SER A CA 1
ATOM 1321 C C . SER A 1 175 ? -3.998 7.307 19.207 1.00 90.38 175 SER A C 1
ATOM 1323 O O . SER A 1 175 ? -4.341 8.466 19.419 1.00 90.38 175 SER A O 1
ATOM 1325 N N . GLY A 1 176 ? -4.610 6.270 19.774 1.00 86.50 176 GLY A N 1
ATOM 1326 C CA . GLY A 1 176 ? -5.785 6.405 20.638 1.00 86.50 176 GLY A CA 1
ATOM 1327 C C . GLY A 1 176 ? -7.103 6.727 19.915 1.00 86.50 176 GLY A C 1
ATOM 1328 O O . GLY A 1 176 ? -8.156 6.611 20.536 1.00 86.50 176 GLY A O 1
ATOM 1329 N N . ALA A 1 177 ? -7.084 7.070 18.620 1.00 91.75 177 ALA A N 1
ATOM 1330 C CA . ALA A 1 177 ? -8.292 7.346 17.834 1.00 91.75 177 ALA A CA 1
ATOM 1331 C C . ALA A 1 177 ? -8.802 6.104 17.085 1.00 91.75 177 ALA A C 1
ATOM 1333 O O . ALA A 1 177 ? -9.988 5.782 17.148 1.00 91.75 177 ALA A O 1
ATOM 1334 N N . ILE A 1 178 ? -7.910 5.386 16.395 1.00 95.25 178 ILE A N 1
ATOM 1335 C CA . ILE A 1 178 ? -8.228 4.133 15.696 1.00 95.25 178 ILE A CA 1
ATOM 1336 C C . ILE A 1 178 ? -7.264 3.017 16.122 1.00 95.25 178 ILE A C 1
ATOM 1338 O O . ILE A 1 178 ? -6.091 3.289 16.386 1.00 95.25 178 ILE A O 1
ATOM 1342 N N . PRO A 1 179 ? -7.700 1.743 16.168 1.00 96.06 179 PRO A N 1
ATOM 1343 C CA . PRO A 1 179 ? -6.784 0.634 16.412 1.00 96.06 179 PRO A CA 1
ATOM 1344 C C . PRO A 1 179 ? -5.765 0.510 15.273 1.00 96.06 179 PRO A C 1
ATOM 1346 O O . PRO A 1 179 ? -6.145 0.332 14.117 1.00 96.06 179 PRO A O 1
ATOM 1349 N N . GLN A 1 180 ? -4.476 0.572 15.605 1.00 93.75 180 GLN A N 1
ATOM 1350 C CA . GLN A 1 180 ? -3.376 0.417 14.654 1.00 93.75 180 GLN A CA 1
ATOM 1351 C C . GLN A 1 180 ? -2.635 -0.893 14.932 1.00 93.75 180 GLN A C 1
ATOM 1353 O O . GLN A 1 180 ? -2.125 -1.105 16.035 1.00 93.75 180 GLN A O 1
ATOM 1358 N N . ILE A 1 181 ? -2.593 -1.779 13.936 1.00 94.44 181 ILE A N 1
ATOM 1359 C CA . ILE A 1 181 ? -1.987 -3.111 14.028 1.00 94.44 181 ILE A CA 1
ATOM 1360 C C . ILE A 1 181 ? -0.866 -3.219 12.999 1.00 94.44 181 ILE A C 1
ATOM 1362 O O . ILE A 1 181 ? -1.065 -2.959 11.816 1.00 94.44 181 ILE A O 1
ATOM 1366 N N . SER A 1 182 ? 0.312 -3.647 13.444 1.00 92.69 182 SER A N 1
ATOM 1367 C CA . SER A 1 182 ? 1.488 -3.831 12.594 1.00 92.69 182 SER A CA 1
ATOM 1368 C C . SER A 1 182 ? 1.919 -5.297 12.594 1.00 92.69 182 SER A C 1
ATOM 1370 O O . SER A 1 182 ? 2.207 -5.856 13.652 1.00 92.69 182 SER A O 1
ATOM 1372 N N . LEU A 1 183 ? 1.956 -5.914 11.410 1.00 92.38 183 LEU A N 1
ATOM 1373 C CA . LEU A 1 183 ? 2.384 -7.294 11.185 1.00 92.38 183 LEU A CA 1
ATOM 1374 C C . LEU A 1 183 ? 3.746 -7.302 10.495 1.00 92.38 183 LEU A C 1
ATOM 1376 O O . LEU A 1 183 ? 3.850 -6.936 9.328 1.00 92.38 183 LEU A O 1
ATOM 1380 N N . ILE A 1 184 ? 4.795 -7.737 11.190 1.00 89.69 184 ILE A N 1
ATOM 1381 C CA . ILE A 1 184 ? 6.147 -7.814 10.620 1.00 89.69 184 ILE A CA 1
ATOM 1382 C C . ILE A 1 184 ? 6.362 -9.204 10.009 1.00 89.69 184 ILE A C 1
ATOM 1384 O O . ILE A 1 184 ? 6.446 -10.191 10.734 1.00 89.69 184 ILE A O 1
ATOM 1388 N N . MET A 1 185 ? 6.456 -9.286 8.678 1.00 80.69 185 MET A N 1
ATOM 1389 C CA . MET A 1 185 ? 6.625 -10.555 7.936 1.00 80.69 185 MET A CA 1
ATOM 1390 C C . MET A 1 185 ? 7.927 -10.609 7.107 1.00 80.69 185 MET A C 1
ATOM 1392 O O . MET A 1 185 ? 8.212 -11.596 6.420 1.00 80.69 185 MET A O 1
ATOM 1396 N N . GLY A 1 186 ? 8.742 -9.554 7.200 1.00 68.06 186 GLY A N 1
ATOM 1397 C CA . GLY A 1 186 ? 10.019 -9.381 6.506 1.00 68.06 186 GLY A CA 1
ATOM 1398 C C . GLY A 1 186 ? 11.204 -9.131 7.432 1.00 68.06 186 GLY A C 1
ATOM 1399 O O . GLY A 1 186 ? 11.043 -8.993 8.641 1.00 68.06 186 GLY A O 1
ATOM 1400 N N . ALA A 1 187 ? 12.405 -9.030 6.855 1.00 54.31 187 ALA A N 1
ATOM 1401 C CA . ALA A 1 187 ? 13.582 -8.560 7.585 1.00 54.31 187 ALA A CA 1
ATOM 1402 C C . ALA A 1 187 ? 13.431 -7.049 7.850 1.00 54.31 187 ALA A C 1
ATOM 1404 O O . ALA A 1 187 ? 13.363 -6.291 6.883 1.00 54.31 187 ALA A O 1
ATOM 1405 N N . PRO A 1 188 ? 13.344 -6.583 9.109 1.00 46.19 188 PRO A N 1
ATOM 1406 C CA . PRO A 1 188 ? 13.134 -5.168 9.381 1.00 46.19 188 PRO A CA 1
ATOM 1407 C C . PRO A 1 188 ? 14.439 -4.369 9.179 1.00 46.19 188 PRO A C 1
ATOM 1409 O O . PRO A 1 188 ? 15.429 -4.643 9.857 1.00 46.19 188 PRO A O 1
ATOM 1412 N N . PRO A 1 189 ? 14.465 -3.355 8.299 1.00 38.38 189 PRO A N 1
ATOM 1413 C CA . PRO A 1 189 ? 15.555 -2.387 8.198 1.00 38.38 189 PRO A CA 1
ATOM 1414 C C . PRO A 1 189 ? 15.421 -1.315 9.296 1.00 38.38 189 PRO A C 1
ATOM 1416 O O . PRO A 1 189 ? 14.315 -0.927 9.685 1.00 38.38 189 PRO A O 1
ATOM 1419 N N . GLY A 1 190 ? 16.554 -0.809 9.786 1.00 36.66 190 GLY A N 1
ATOM 1420 C CA . GLY A 1 190 ? 16.674 -0.056 11.046 1.00 36.66 190 GLY A CA 1
ATOM 1421 C C . GLY A 1 190 ? 15.722 1.131 11.270 1.00 36.66 190 GLY A C 1
ATOM 1422 O O . GLY A 1 190 ? 15.294 1.336 12.400 1.00 36.66 190 GLY A O 1
ATOM 1423 N N . ALA A 1 191 ? 15.310 1.874 10.235 1.00 34.47 191 ALA A N 1
ATOM 1424 C CA . ALA A 1 191 ? 14.409 3.031 10.392 1.00 34.47 191 ALA A CA 1
ATOM 1425 C C . ALA A 1 191 ? 12.939 2.650 10.663 1.00 34.47 191 ALA A C 1
ATOM 1427 O O . ALA A 1 191 ? 12.133 3.477 11.085 1.00 34.47 191 ALA A O 1
ATOM 1428 N N . ARG A 1 192 ? 12.567 1.389 10.420 1.00 38.59 192 ARG A N 1
ATOM 1429 C CA . ARG A 1 192 ? 11.176 0.930 10.481 1.00 38.59 192 ARG A CA 1
ATOM 1430 C C . ARG A 1 192 ? 10.720 0.500 11.865 1.00 38.59 192 ARG A C 1
ATOM 1432 O O . ARG A 1 192 ? 9.522 0.484 12.146 1.00 38.59 192 ARG A O 1
ATOM 1439 N N . VAL A 1 193 ? 11.686 0.212 12.730 1.00 35.59 193 VAL A N 1
ATOM 1440 C CA . VAL A 1 193 ? 11.461 -0.135 14.134 1.00 35.59 193 VAL A CA 1
ATOM 1441 C C . VAL A 1 193 ? 10.712 0.992 14.857 1.00 35.59 193 VAL A C 1
ATOM 1443 O O . VAL A 1 193 ? 9.881 0.713 15.703 1.00 35.59 193 VAL A O 1
ATOM 1446 N N . LEU A 1 194 ? 10.869 2.254 14.442 1.00 37.44 194 LEU A N 1
ATOM 1447 C CA . LEU A 1 194 ? 10.142 3.386 15.033 1.00 37.44 194 LEU A CA 1
ATOM 1448 C C . LEU A 1 194 ? 8.617 3.350 14.793 1.00 37.44 194 LEU A C 1
ATOM 1450 O O . LEU A 1 194 ? 7.876 3.956 15.556 1.00 37.44 194 LEU A O 1
ATOM 1454 N N . SER A 1 195 ? 8.127 2.618 13.780 1.00 31.73 195 SER A N 1
ATOM 1455 C CA . SER A 1 195 ? 6.676 2.421 13.565 1.00 31.73 195 SER A CA 1
ATOM 1456 C C . SER A 1 195 ? 6.055 1.304 14.418 1.00 31.73 195 SER A C 1
ATOM 1458 O O . SER A 1 195 ? 4.836 1.171 14.435 1.00 31.73 195 SER A O 1
ATOM 1460 N N . CYS A 1 196 ? 6.863 0.495 15.111 1.00 35.19 196 CYS A N 1
ATOM 1461 C CA . CYS A 1 196 ? 6.408 -0.526 16.059 1.00 35.19 196 CYS A CA 1
ATOM 1462 C C . CYS A 1 196 ? 7.301 -0.450 17.308 1.00 35.19 196 CYS A C 1
ATOM 1464 O O . CYS A 1 196 ? 8.384 -1.037 17.322 1.00 35.19 196 CYS A O 1
ATOM 1466 N N . PRO A 1 197 ? 6.884 0.300 18.340 1.00 30.66 197 PRO A N 1
ATOM 1467 C CA . PRO A 1 197 ? 7.706 0.518 19.524 1.00 30.66 197 PRO A CA 1
ATOM 1468 C C . PRO A 1 197 ? 7.892 -0.738 20.395 1.00 30.66 197 PRO A C 1
ATOM 1470 O O . PRO A 1 197 ? 8.839 -0.769 21.177 1.00 30.66 197 PRO A O 1
ATOM 1473 N N . ASP A 1 198 ? 7.092 -1.801 20.224 1.00 28.94 198 ASP A N 1
ATOM 1474 C CA . ASP A 1 198 ? 7.152 -2.985 21.090 1.00 28.94 198 ASP A CA 1
ATOM 1475 C C . ASP A 1 198 ? 7.782 -4.215 20.412 1.00 28.94 198 ASP A C 1
ATOM 1477 O O . ASP A 1 198 ? 7.214 -4.864 19.530 1.00 28.94 198 ASP A O 1
ATOM 1481 N N . ARG A 1 199 ? 8.988 -4.570 20.875 1.00 27.98 199 ARG A N 1
ATOM 1482 C CA . ARG A 1 199 ? 9.701 -5.809 20.530 1.00 27.98 199 ARG A CA 1
ATOM 1483 C C . ARG A 1 199 ? 9.198 -6.965 21.400 1.00 27.98 199 ARG A C 1
ATOM 1485 O O . ARG A 1 199 ? 9.502 -7.009 22.588 1.00 27.98 199 ARG A O 1
ATOM 1492 N N . PHE A 1 200 ? 8.586 -7.977 20.786 1.00 24.00 200 PHE A N 1
ATOM 1493 C CA . PHE A 1 200 ? 8.610 -9.344 21.317 1.00 24.00 200 PHE A CA 1
ATOM 1494 C C . PHE A 1 200 ? 9.282 -10.266 20.295 1.00 24.00 200 PHE A C 1
ATOM 1496 O O . PHE A 1 200 ? 8.876 -10.347 19.135 1.00 24.00 200 PHE A O 1
ATOM 1503 N N . ARG A 1 201 ? 10.389 -10.886 20.713 1.00 30.44 201 ARG A N 1
ATOM 1504 C CA . ARG A 1 201 ? 11.266 -11.714 19.878 1.00 30.44 201 ARG A CA 1
ATOM 1505 C C . ARG A 1 201 ? 10.633 -13.104 19.759 1.00 30.44 201 ARG A C 1
ATOM 1507 O O . ARG A 1 201 ? 10.546 -13.816 20.751 1.00 30.44 201 ARG A O 1
ATOM 1514 N N . GLY A 1 202 ? 10.171 -13.471 18.566 1.00 27.41 202 GLY A N 1
ATOM 1515 C CA . GLY A 1 202 ? 9.780 -14.848 18.264 1.00 27.41 202 GLY A CA 1
ATOM 1516 C C . GLY A 1 202 ? 11.028 -15.718 18.143 1.00 27.41 202 GLY A C 1
ATOM 1517 O O . GLY A 1 202 ? 11.900 -15.437 17.322 1.00 27.41 202 GLY A O 1
ATOM 1518 N N . ASP A 1 203 ? 11.127 -16.736 18.990 1.00 37.16 203 ASP A N 1
ATOM 1519 C CA . ASP A 1 203 ? 12.234 -17.686 19.013 1.00 37.16 203 ASP A CA 1
ATOM 1520 C C . ASP A 1 203 ? 12.116 -18.663 17.828 1.00 37.16 203 ASP A C 1
ATOM 1522 O O . ASP A 1 203 ? 11.108 -19.358 17.688 1.00 37.16 203 ASP A O 1
ATOM 1526 N N . GLY A 1 204 ? 13.144 -18.731 16.972 1.00 31.27 204 GLY A N 1
ATOM 1527 C CA . GLY A 1 204 ? 13.291 -19.814 15.992 1.00 31.27 204 GLY A CA 1
ATOM 1528 C C . GLY A 1 204 ? 13.788 -19.435 14.589 1.00 31.27 204 GLY A C 1
ATOM 1529 O O . GLY A 1 204 ? 12.982 -19.171 13.702 1.00 31.27 204 GLY A O 1
ATOM 1530 N N . ARG A 1 205 ? 15.100 -19.655 14.378 1.00 31.83 205 ARG A N 1
ATOM 1531 C CA . ARG A 1 205 ? 15.873 -19.848 13.115 1.00 31.83 205 ARG A CA 1
ATOM 1532 C C . ARG A 1 205 ? 16.716 -18.661 12.611 1.00 31.83 205 ARG A C 1
ATOM 1534 O O . ARG A 1 205 ? 16.399 -17.512 12.886 1.00 31.83 205 ARG A O 1
ATOM 1541 N N . PRO A 1 206 ? 17.776 -19.012 11.855 1.00 31.16 206 PRO A N 1
ATOM 1542 C CA . PRO A 1 206 ? 19.168 -18.986 12.289 1.00 31.16 206 PRO A CA 1
ATOM 1543 C C . PRO A 1 206 ? 19.745 -17.567 12.281 1.00 31.16 206 PRO A C 1
ATOM 1545 O O . PRO A 1 206 ? 19.131 -16.647 11.746 1.00 31.16 206 PRO A O 1
ATOM 1548 N N . ASP A 1 207 ? 20.924 -17.428 12.884 1.00 30.48 207 ASP A N 1
ATOM 1549 C CA . ASP A 1 207 ? 21.714 -16.202 12.928 1.00 30.48 207 ASP A CA 1
ATOM 1550 C C . ASP A 1 207 ? 21.566 -15.383 11.644 1.00 30.48 207 ASP A C 1
ATOM 1552 O O . ASP A 1 207 ? 21.838 -15.855 10.535 1.00 30.48 207 ASP A O 1
ATOM 1556 N N . GLN A 1 208 ? 21.097 -14.143 11.807 1.00 25.45 208 GLN A N 1
ATOM 1557 C CA . GLN A 1 208 ? 21.298 -13.141 10.776 1.00 25.45 208 GLN A CA 1
ATOM 1558 C C . GLN A 1 208 ? 22.793 -13.151 10.444 1.00 25.45 208 GLN A C 1
ATOM 1560 O O . GLN A 1 208 ? 23.604 -13.092 11.371 1.00 25.45 208 GLN A O 1
ATOM 1565 N N . PRO A 1 209 ? 23.191 -13.184 9.162 1.00 25.52 209 PRO A N 1
ATOM 1566 C CA . PRO A 1 209 ? 24.478 -12.618 8.841 1.00 25.52 209 PRO A CA 1
ATOM 1567 C C . PRO A 1 209 ? 24.389 -11.168 9.311 1.00 25.52 209 PRO A C 1
ATOM 1569 O O . PRO A 1 209 ? 23.585 -10.388 8.787 1.00 25.52 209 PRO A O 1
ATOM 1572 N N . ASP A 1 210 ? 25.155 -10.846 10.357 1.00 26.03 210 ASP A N 1
ATOM 1573 C CA . ASP A 1 210 ? 25.497 -9.472 10.686 1.00 26.03 210 ASP A CA 1
ATOM 1574 C C . ASP A 1 210 ? 25.746 -8.761 9.365 1.00 26.03 210 ASP A C 1
ATOM 1576 O O . ASP A 1 210 ? 26.420 -9.309 8.485 1.00 26.03 210 ASP A O 1
ATOM 1580 N N . VAL A 1 211 ? 25.163 -7.571 9.214 1.00 28.67 211 VAL A N 1
ATOM 1581 C CA . VAL A 1 211 ? 25.498 -6.650 8.133 1.00 28.67 211 VAL A CA 1
ATOM 1582 C C . VAL A 1 211 ? 26.996 -6.782 7.904 1.00 28.67 211 VAL A C 1
ATOM 1584 O O . VAL A 1 211 ? 27.781 -6.464 8.798 1.00 28.67 211 VAL A O 1
ATOM 1587 N N . HIS A 1 212 ? 27.393 -7.321 6.747 1.00 27.00 212 HIS A N 1
ATOM 1588 C CA . HIS A 1 212 ? 28.778 -7.283 6.316 1.00 27.00 212 HIS A CA 1
ATOM 1589 C C . HIS A 1 212 ? 29.098 -5.805 6.081 1.00 27.00 212 HIS A C 1
ATOM 1591 O O . HIS A 1 212 ? 29.156 -5.318 4.954 1.00 27.00 212 HIS A O 1
ATOM 1597 N N . HIS A 1 213 ? 29.338 -5.075 7.169 1.00 31.28 213 HIS A N 1
ATOM 1598 C CA . HIS A 1 213 ? 30.357 -4.064 7.180 1.00 31.28 213 HIS A CA 1
ATOM 1599 C C . HIS A 1 213 ? 31.610 -4.813 6.747 1.00 31.28 213 HIS A C 1
ATOM 1601 O O . HIS A 1 213 ? 32.212 -5.573 7.509 1.00 31.28 213 HIS A O 1
ATOM 1607 N N . ARG A 1 214 ? 32.007 -4.613 5.485 1.00 25.00 214 ARG A N 1
ATOM 1608 C CA . ARG A 1 214 ? 33.435 -4.647 5.182 1.00 25.00 214 ARG A CA 1
ATOM 1609 C C . ARG A 1 214 ? 34.106 -3.851 6.304 1.00 25.00 214 ARG A C 1
ATOM 1611 O O . ARG A 1 214 ? 33.602 -2.765 6.601 1.00 25.00 214 ARG A O 1
ATOM 1618 N N . PRO A 1 215 ? 35.160 -4.366 6.953 1.00 33.34 215 PRO A N 1
ATOM 1619 C CA . PRO A 1 215 ? 35.833 -3.627 8.004 1.00 33.34 215 PRO A CA 1
ATOM 1620 C C . PRO A 1 215 ? 36.489 -2.399 7.367 1.00 33.34 215 PRO A C 1
ATOM 1622 O O . PRO A 1 215 ? 37.624 -2.446 6.899 1.00 33.34 215 PRO A O 1
ATOM 1625 N N . GLY A 1 216 ? 35.734 -1.306 7.285 1.00 32.53 216 GLY A N 1
ATOM 1626 C CA . GLY A 1 216 ? 36.282 0.027 7.171 1.00 32.53 216 GLY A CA 1
ATOM 1627 C C . GLY A 1 216 ? 36.949 0.322 8.501 1.00 32.53 216 GLY A C 1
ATOM 1628 O O . GLY A 1 216 ? 36.375 0.054 9.555 1.00 32.53 216 GLY A O 1
ATOM 1629 N N . ARG A 1 217 ? 38.190 0.800 8.455 1.00 35.03 217 ARG A N 1
ATOM 1630 C CA . ARG A 1 217 ? 38.805 1.401 9.636 1.00 35.03 217 ARG A CA 1
ATOM 1631 C C . ARG A 1 217 ? 37.931 2.594 10.029 1.00 35.03 217 ARG A C 1
ATOM 1633 O O . ARG A 1 217 ? 37.604 3.396 9.155 1.00 35.03 217 ARG A O 1
ATOM 1640 N N . ASP A 1 218 ? 37.580 2.715 11.305 1.00 43.53 218 ASP A N 1
ATOM 1641 C CA . ASP A 1 218 ? 37.128 4.001 11.841 1.00 43.53 218 ASP A CA 1
ATOM 1642 C C . ASP A 1 218 ? 38.233 5.050 11.593 1.00 43.53 218 ASP A C 1
ATOM 1644 O O . ASP A 1 218 ? 39.407 4.682 11.455 1.00 43.53 218 ASP A O 1
ATOM 1648 N N . GLN A 1 219 ? 37.883 6.342 11.529 1.00 48.53 219 GLN A N 1
ATOM 1649 C CA . GLN A 1 219 ? 38.845 7.430 11.258 1.00 48.53 219 GLN A CA 1
ATOM 1650 C C . GLN A 1 219 ? 40.031 7.463 12.248 1.00 48.53 219 GLN A C 1
ATOM 1652 O O . GLN A 1 219 ? 41.087 7.979 11.897 1.00 48.53 219 GLN A O 1
ATOM 1657 N N . ASP A 1 220 ? 39.905 6.795 13.402 1.00 45.12 220 ASP A N 1
ATOM 1658 C CA . ASP A 1 220 ? 40.934 6.687 14.446 1.00 45.12 220 ASP A CA 1
ATOM 1659 C C . ASP A 1 220 ? 41.622 5.301 14.534 1.00 45.12 220 ASP A C 1
ATOM 1661 O O . ASP A 1 220 ? 42.382 5.023 15.458 1.00 45.12 220 ASP A O 1
ATOM 1665 N N . GLY A 1 221 ? 41.391 4.389 13.580 1.00 34.34 221 GLY A N 1
ATOM 1666 C CA . GLY A 1 221 ? 42.259 3.218 13.362 1.00 34.34 221 GLY A CA 1
ATOM 1667 C C . GLY A 1 221 ? 42.181 2.035 14.348 1.00 34.34 221 GLY A C 1
ATOM 1668 O O . GLY A 1 221 ? 42.979 1.104 14.209 1.00 34.34 221 GLY A O 1
ATOM 1669 N N . HIS A 1 222 ? 41.235 1.980 15.291 1.00 34.94 222 HIS A N 1
ATOM 1670 C CA . HIS A 1 222 ? 41.125 0.858 16.243 1.00 34.94 222 HIS A CA 1
ATOM 1671 C C . HIS A 1 222 ? 40.166 -0.270 15.796 1.00 34.94 222 HIS A C 1
ATOM 1673 O O . HIS A 1 222 ? 39.077 -0.025 15.287 1.00 34.94 222 HIS A O 1
ATOM 1679 N N . ARG A 1 223 ? 40.561 -1.540 16.013 1.00 30.95 223 ARG A N 1
ATOM 1680 C CA . ARG A 1 223 ? 39.745 -2.750 15.750 1.00 30.95 223 ARG A CA 1
ATOM 1681 C C . ARG A 1 223 ? 39.023 -3.211 17.026 1.00 30.95 223 ARG A C 1
ATOM 1683 O O . ARG A 1 223 ? 39.672 -3.353 18.057 1.00 30.95 223 ARG A O 1
ATOM 1690 N N . ARG A 1 224 ? 37.721 -3.530 16.959 1.00 35.94 224 ARG A N 1
ATOM 1691 C CA . ARG A 1 224 ? 36.960 -4.146 18.074 1.00 35.94 224 ARG A CA 1
ATOM 1692 C C . ARG A 1 224 ? 36.865 -5.677 17.923 1.00 35.94 224 ARG A C 1
ATOM 1694 O O . ARG A 1 224 ? 36.613 -6.166 16.825 1.00 35.94 224 ARG A O 1
ATOM 1701 N N . GLY A 1 225 ? 37.082 -6.419 19.016 1.00 29.72 225 GLY A N 1
ATOM 1702 C CA . GLY A 1 225 ? 37.009 -7.893 19.095 1.00 29.72 225 GLY A CA 1
ATOM 1703 C C . GLY A 1 225 ? 35.626 -8.439 19.505 1.00 29.72 225 GLY A C 1
ATOM 1704 O O . GLY A 1 225 ? 34.805 -7.695 20.036 1.00 29.72 225 GLY A O 1
ATOM 1705 N N . ARG A 1 226 ? 35.372 -9.733 19.234 1.00 29.95 226 ARG A N 1
ATOM 1706 C CA . ARG A 1 226 ? 34.096 -10.460 19.459 1.00 29.95 226 ARG A CA 1
ATOM 1707 C C . ARG A 1 226 ? 34.036 -11.152 20.832 1.00 29.95 226 ARG A C 1
ATOM 1709 O O . ARG A 1 226 ? 35.051 -11.661 21.293 1.00 29.95 226 ARG A O 1
ATOM 1716 N N . HIS A 1 227 ? 32.835 -11.257 21.409 1.00 27.97 227 HIS A N 1
ATOM 1717 C CA . HIS A 1 227 ? 32.507 -12.145 22.534 1.00 27.97 227 HIS A CA 1
ATOM 1718 C C . HIS A 1 227 ? 31.357 -13.091 22.141 1.00 27.97 227 HIS A C 1
ATOM 1720 O O . HIS A 1 227 ? 30.321 -12.621 21.676 1.00 27.97 227 HIS A O 1
ATOM 1726 N N . ASP A 1 228 ? 31.546 -14.398 22.356 1.00 28.45 228 ASP A N 1
ATOM 1727 C CA . ASP A 1 228 ? 30.562 -15.468 22.124 1.00 28.45 228 ASP A CA 1
ATOM 1728 C C . ASP A 1 228 ? 29.775 -15.800 23.404 1.00 28.45 228 ASP A C 1
ATOM 1730 O O . ASP A 1 228 ? 30.354 -15.934 24.483 1.00 28.45 228 ASP A O 1
ATOM 1734 N N . GLY A 1 229 ? 28.460 -16.007 23.283 1.00 26.20 229 GLY A N 1
ATOM 1735 C CA . GLY A 1 229 ? 27.597 -16.504 24.360 1.00 26.20 229 GLY A CA 1
ATOM 1736 C C . GLY A 1 229 ? 26.524 -17.449 23.817 1.00 26.20 229 GLY A C 1
ATOM 1737 O O . GLY A 1 229 ? 25.549 -17.003 23.219 1.00 26.20 229 GLY A O 1
ATOM 1738 N N . GLY A 1 230 ? 26.710 -18.760 24.003 1.00 25.19 230 GLY A N 1
ATOM 1739 C CA . GLY A 1 230 ? 25.788 -19.807 23.542 1.00 25.19 230 GLY A CA 1
ATOM 1740 C C . GLY A 1 230 ? 24.783 -20.268 24.607 1.00 25.19 230 GLY A C 1
ATOM 1741 O O . GLY A 1 230 ? 25.089 -20.272 25.797 1.00 25.19 230 GLY A O 1
ATOM 1742 N N . ALA A 1 231 ? 23.605 -20.739 24.179 1.00 27.95 231 ALA A N 1
ATOM 1743 C CA . ALA A 1 231 ? 22.639 -21.438 25.035 1.00 27.95 231 ALA A CA 1
ATOM 1744 C C . ALA A 1 231 ? 21.997 -22.648 24.317 1.00 27.95 231 ALA A C 1
ATOM 1746 O O . ALA A 1 231 ? 21.713 -22.612 23.120 1.00 27.95 231 ALA A O 1
ATOM 1747 N N . ARG A 1 232 ? 21.817 -23.748 25.066 1.00 26.69 232 ARG A N 1
ATOM 1748 C CA . ARG A 1 232 ? 21.439 -25.106 24.614 1.00 26.69 232 ARG A CA 1
ATOM 1749 C C . ARG A 1 232 ? 19.930 -25.262 24.345 1.00 26.69 232 ARG A C 1
ATOM 1751 O O . ARG A 1 232 ? 19.115 -24.688 25.056 1.00 26.69 232 ARG A O 1
ATOM 1758 N N . ARG A 1 233 ? 19.562 -26.124 23.382 1.00 26.84 233 ARG A N 1
ATOM 1759 C CA . ARG A 1 233 ? 18.173 -26.488 23.010 1.00 26.84 233 ARG A CA 1
ATOM 1760 C C . ARG A 1 233 ? 17.726 -27.830 23.620 1.00 26.84 233 ARG A C 1
ATOM 1762 O O . ARG A 1 233 ? 18.532 -28.753 23.713 1.00 26.84 233 ARG A O 1
ATOM 1769 N N . ARG A 1 234 ? 16.429 -27.974 23.925 1.00 22.55 234 ARG A N 1
ATOM 1770 C CA . ARG A 1 234 ? 15.713 -29.266 24.056 1.00 22.55 234 ARG A CA 1
ATOM 1771 C C . ARG A 1 234 ? 14.521 -29.283 23.079 1.00 22.55 234 ARG A C 1
ATOM 1773 O O . ARG A 1 234 ? 13.893 -28.236 22.939 1.00 22.55 234 ARG A O 1
ATOM 1780 N N . PRO A 1 235 ? 14.197 -30.403 22.404 1.00 27.25 235 PRO A N 1
ATOM 1781 C CA . PRO A 1 235 ? 13.084 -30.456 21.457 1.00 27.25 235 PRO A CA 1
ATOM 1782 C C . PRO A 1 235 ? 11.804 -31.022 22.095 1.00 27.25 235 PRO A C 1
ATOM 1784 O O . PRO A 1 235 ? 11.873 -31.938 22.909 1.00 27.25 235 PRO A O 1
ATOM 1787 N N . HIS A 1 236 ? 10.638 -30.535 21.660 1.00 24.53 236 HIS A N 1
ATOM 1788 C CA . HIS A 1 236 ? 9.379 -31.287 21.711 1.00 24.53 236 HIS A CA 1
ATOM 1789 C C . HIS A 1 236 ? 8.632 -31.155 20.369 1.00 24.53 236 HIS A C 1
ATOM 1791 O O . HIS A 1 236 ? 8.799 -30.140 19.687 1.00 24.53 236 HIS A O 1
ATOM 1797 N N . PRO A 1 237 ? 7.873 -32.188 19.955 1.00 32.66 237 PRO A N 1
ATOM 1798 C CA . PRO A 1 237 ? 7.302 -32.305 18.623 1.00 32.66 237 PRO A CA 1
ATOM 1799 C C . PRO A 1 237 ? 5.876 -31.738 18.569 1.00 32.66 237 PRO A C 1
ATOM 1801 O O . PRO A 1 237 ? 5.237 -31.564 19.600 1.00 32.66 237 PRO A O 1
ATOM 1804 N N . HIS A 1 238 ? 5.403 -31.530 17.339 1.00 26.34 238 HIS A N 1
ATOM 1805 C CA . HIS A 1 238 ? 4.073 -31.107 16.875 1.00 26.34 238 HIS A CA 1
ATOM 1806 C C . HIS A 1 238 ? 4.064 -29.723 16.218 1.00 26.34 238 HIS A C 1
ATOM 1808 O O . HIS A 1 238 ? 4.200 -28.674 16.840 1.00 26.34 238 HIS A O 1
ATOM 1814 N N . GLY A 1 239 ? 3.934 -29.770 14.889 1.00 33.84 239 GLY A N 1
ATOM 1815 C CA . GLY A 1 239 ? 3.813 -28.618 14.019 1.00 33.84 239 GLY A CA 1
ATOM 1816 C C . GLY A 1 239 ? 2.444 -27.963 14.138 1.00 33.84 239 GLY A C 1
ATOM 1817 O O . GLY A 1 239 ? 1.426 -28.608 13.926 1.00 33.84 239 GLY A O 1
ATOM 1818 N N . GLN A 1 240 ? 2.463 -26.668 14.431 1.00 25.30 240 GLN A N 1
ATOM 1819 C CA . GLN A 1 240 ? 1.576 -25.633 13.899 1.00 25.30 240 GLN A CA 1
ATOM 1820 C C . GLN A 1 240 ? 2.111 -24.296 14.421 1.00 25.30 240 GLN A C 1
ATOM 1822 O O . GLN A 1 240 ? 1.942 -23.956 15.588 1.00 25.30 240 GLN A O 1
ATOM 1827 N N . VAL A 1 241 ? 2.806 -23.531 13.576 1.00 25.91 241 VAL A N 1
ATOM 1828 C CA . VAL A 1 241 ? 3.243 -22.178 13.945 1.00 25.91 241 VAL A CA 1
ATOM 1829 C C . VAL A 1 241 ? 2.071 -21.228 13.705 1.00 25.91 241 VAL A C 1
ATOM 1831 O O . VAL A 1 241 ? 1.903 -20.693 12.616 1.00 25.91 241 VAL A O 1
ATOM 1834 N N . ARG A 1 242 ? 1.242 -21.032 14.733 1.00 27.55 242 ARG A N 1
ATOM 1835 C CA . ARG A 1 242 ? 0.350 -19.872 14.857 1.00 27.55 242 ARG A CA 1
ATOM 1836 C C . ARG A 1 242 ? 0.976 -18.911 15.859 1.00 27.55 242 ARG A C 1
ATOM 1838 O O . ARG A 1 242 ? 0.660 -18.974 17.040 1.00 27.55 242 ARG A O 1
ATOM 1845 N N . HIS A 1 243 ? 1.883 -18.047 15.414 1.00 25.22 243 HIS A N 1
ATOM 1846 C CA . HIS A 1 243 ? 2.322 -16.898 16.210 1.00 25.22 243 HIS A CA 1
ATOM 1847 C C . HIS A 1 243 ? 2.334 -15.653 15.325 1.00 25.22 243 HIS A C 1
ATOM 1849 O O . HIS A 1 243 ? 3.274 -15.389 14.580 1.00 25.22 243 HIS A O 1
ATOM 1855 N N . LEU A 1 244 ? 1.224 -14.919 15.394 1.00 29.97 244 LEU A N 1
ATOM 1856 C CA . LEU A 1 244 ? 1.063 -13.583 14.844 1.00 29.97 244 LEU A CA 1
ATOM 1857 C C . LEU A 1 244 ? 1.628 -12.606 15.885 1.00 29.97 244 LEU A C 1
ATOM 1859 O O . LEU A 1 244 ? 1.058 -12.461 16.965 1.00 29.97 244 LEU A O 1
ATOM 1863 N N . ALA A 1 245 ? 2.765 -11.970 15.602 1.00 31.14 245 ALA A N 1
ATOM 1864 C CA . ALA A 1 245 ? 3.288 -10.912 16.462 1.00 31.14 245 ALA A CA 1
ATOM 1865 C C . ALA A 1 245 ? 2.415 -9.657 16.284 1.00 31.14 245 ALA A C 1
ATOM 1867 O O . ALA A 1 245 ? 2.559 -8.926 15.306 1.00 31.14 245 ALA A O 1
ATOM 1868 N N . LEU A 1 246 ? 1.465 -9.454 17.200 1.00 31.48 246 LEU A N 1
ATOM 1869 C CA . LEU A 1 246 ? 0.558 -8.309 17.215 1.00 31.48 246 LEU A CA 1
ATOM 1870 C C . LEU A 1 246 ? 1.209 -7.152 17.992 1.00 31.48 246 LEU A C 1
ATOM 1872 O O . LEU A 1 246 ? 1.199 -7.142 19.220 1.00 31.48 246 LEU A O 1
ATOM 1876 N N . CYS A 1 247 ? 1.773 -6.173 17.285 1.00 32.31 247 CYS A N 1
ATOM 1877 C CA . CYS A 1 247 ? 2.245 -4.924 17.891 1.00 32.31 247 CYS A CA 1
ATOM 1878 C C . CYS A 1 247 ? 1.030 -3.990 18.034 1.00 32.31 247 CYS A C 1
ATOM 1880 O O . CYS A 1 247 ? 0.539 -3.465 17.031 1.00 32.31 247 CYS A O 1
ATOM 1882 N N . ARG A 1 248 ? 0.484 -3.861 19.253 1.00 29.48 248 ARG A N 1
ATOM 1883 C CA . ARG A 1 248 ? -0.668 -2.996 19.561 1.00 29.48 248 ARG A CA 1
ATOM 1884 C C . ARG A 1 248 ? -0.140 -1.653 20.062 1.00 29.48 248 ARG A C 1
ATOM 1886 O O . ARG A 1 248 ? 0.317 -1.572 21.195 1.00 29.48 248 ARG A O 1
ATOM 1893 N N . LEU A 1 249 ? -0.204 -0.619 19.226 1.00 32.19 249 LEU A N 1
ATOM 1894 C CA . LEU A 1 249 ? 0.044 0.755 19.670 1.00 32.19 249 LEU A CA 1
ATOM 1895 C C . LEU A 1 249 ? -1.079 1.136 20.653 1.00 32.19 249 LEU A C 1
ATOM 1897 O O . LEU A 1 249 ? -2.253 1.076 20.281 1.00 32.19 249 LEU A O 1
ATOM 1901 N N . ARG A 1 250 ? -0.723 1.395 21.919 1.00 31.33 250 ARG A N 1
ATOM 1902 C CA . ARG A 1 250 ? -1.652 1.872 22.957 1.00 31.33 250 ARG A CA 1
ATOM 1903 C C . ARG A 1 250 ? -1.929 3.359 22.802 1.00 31.33 250 ARG A C 1
ATOM 1905 O O . ARG A 1 250 ? -0.975 4.099 22.482 1.00 31.33 250 ARG A O 1
#

Radius of gyration: 23.68 Å; chains: 1; bounding box: 60×54×80 Å